Protein AF-A0A401H084-F1 (afdb_monomer_lite)

Sequence (305 aa):
MLKKARRWIFEKGWALTSKKYEILNAKSFTPSHSAFSTRLAKFGFNFFSMFVPDLMHEFELSVWKVIFTHLLRILYAAGGDKIQEFNRRFRMVPTFGCDIIQRFSRNISGMKKLAARDFEDMLQCIIPIIKGLLPKNHDKIVADMLFELVNWHAHAKLHIHMDWTLKIFEKATVSLSAAVCQFRRTTCNAFVTRELPKEEAARGHRTAAMAMKGAKVKGKGKAGQKIKKLNMETYKYHSLGDYPRTIQIYGTTDNYTTQVGKLEHRRVKRFYARTNKIKFAFQIARHQQHEAIIQSIKRREEESR

Secondary structure (DSSP, 8-state):
-HHHHHIIIIIT---TTSGGGHHHHTTT--SPPPHHHHHHGGGT--GGGG----IIIIIIIIIIHHHHHHHHHHHHHH-TTHHHHHHHHHHHSPPBTTTTB----S-GGG--S--HHHHHHHHHHHHHHHTTSS-HHHHHHHHHHHHHHHHHHHHHT-S---HHHHHHHHHHHHHHHHHHHHHHHHHHHHS--B--HHHHHHHHHHHHHHHHTT--------SSPPB-PPP--SHHHHGGGGHHHHHHHH--GGGT-THHHHHHHHHHHHHHHTS-SSSHHHHHHHHHHHHHHHHHHHHHHHHT-

Structure (mmCIF, N/CA/C/O backbone):
data_AF-A0A401H084-F1
#
_entry.id   AF-A0A401H084-F1
#
loop_
_atom_site.group_PDB
_atom_site.id
_atom_site.type_symbol
_atom_site.label_atom_id
_atom_site.label_alt_id
_atom_site.label_comp_id
_atom_site.label_asym_id
_atom_site.label_entity_id
_atom_site.label_seq_id
_atom_site.pdbx_PDB_ins_code
_atom_site.Cartn_x
_atom_site.Cartn_y
_atom_site.Cartn_z
_atom_site.occupancy
_atom_site.B_iso_or_equiv
_atom_site.auth_seq_id
_atom_site.auth_comp_id
_atom_site.auth_asym_id
_atom_site.auth_atom_id
_atom_site.pdbx_PDB_model_num
ATOM 1 N N . MET A 1 1 ? 23.545 -28.143 -2.886 1.00 74.56 1 MET A N 1
ATOM 2 C CA . MET A 1 1 ? 22.294 -28.316 -2.105 1.00 74.56 1 MET A CA 1
ATOM 3 C C . MET A 1 1 ? 21.102 -28.708 -2.983 1.00 74.56 1 MET A C 1
ATOM 5 O O . MET A 1 1 ? 20.643 -29.833 -2.851 1.00 74.56 1 MET A O 1
ATOM 9 N N . LEU A 1 2 ? 20.669 -27.874 -3.939 1.00 79.69 2 LEU A N 1
ATOM 10 C CA . LEU A 1 2 ? 19.520 -28.142 -4.833 1.00 79.69 2 LEU A CA 1
ATOM 11 C C . LEU A 1 2 ? 19.573 -29.489 -5.585 1.00 79.69 2 LEU A C 1
ATOM 13 O O . LEU A 1 2 ? 18.629 -30.272 -5.505 1.00 79.69 2 LEU A O 1
ATOM 17 N N . LYS A 1 3 ? 20.703 -29.813 -6.235 1.00 82.88 3 LYS A N 1
ATOM 18 C CA . LYS A 1 3 ? 20.899 -31.112 -6.918 1.00 82.88 3 LYS A CA 1
ATOM 19 C C . LYS A 1 3 ? 20.695 -32.313 -5.975 1.00 82.88 3 LYS A C 1
ATOM 21 O O . LYS A 1 3 ? 20.088 -33.305 -6.359 1.00 82.88 3 LYS A O 1
ATOM 26 N N . LYS A 1 4 ? 21.154 -32.199 -4.721 1.00 83.38 4 LYS A N 1
ATOM 27 C CA . LYS A 1 4 ? 21.035 -33.243 -3.687 1.00 83.38 4 LYS A CA 1
ATOM 28 C C . LYS A 1 4 ? 19.578 -33.433 -3.254 1.00 83.38 4 LYS A C 1
ATOM 30 O O . LYS A 1 4 ? 19.109 -34.563 -3.197 1.00 83.38 4 LYS A O 1
ATOM 35 N N . ALA A 1 5 ? 18.859 -32.332 -3.025 1.00 83.12 5 ALA A N 1
ATOM 36 C CA . ALA A 1 5 ? 17.443 -32.372 -2.669 1.00 83.12 5 ALA A CA 1
ATOM 37 C C . ALA A 1 5 ? 16.579 -32.975 -3.786 1.00 83.12 5 ALA A C 1
ATOM 39 O O . ALA A 1 5 ? 15.698 -33.783 -3.514 1.00 83.12 5 ALA A O 1
ATOM 40 N N . ARG A 1 6 ? 16.869 -32.657 -5.053 1.00 84.31 6 ARG A N 1
ATOM 41 C CA . ARG A 1 6 ? 16.159 -33.248 -6.197 1.00 84.31 6 ARG A CA 1
ATOM 42 C C . ARG A 1 6 ? 16.402 -34.739 -6.343 1.00 84.31 6 ARG A C 1
ATOM 44 O O . ARG A 1 6 ? 15.445 -35.468 -6.559 1.00 84.31 6 ARG A O 1
ATOM 51 N N . ARG A 1 7 ? 17.644 -35.192 -6.167 1.00 85.69 7 ARG A N 1
ATOM 52 C CA . ARG A 1 7 ? 17.961 -36.624 -6.129 1.00 85.69 7 ARG A CA 1
ATOM 53 C C . ARG A 1 7 ? 17.138 -37.348 -5.061 1.00 85.69 7 ARG A C 1
ATOM 55 O O . ARG A 1 7 ? 16.623 -38.431 -5.303 1.00 85.69 7 ARG A O 1
ATOM 62 N N . TRP A 1 8 ? 16.967 -36.748 -3.884 1.00 86.12 8 TRP A N 1
ATOM 63 C CA . TRP A 1 8 ? 16.135 -37.342 -2.837 1.00 86.12 8 TRP A CA 1
ATOM 64 C C . TRP A 1 8 ? 14.654 -37.434 -3.215 1.00 86.12 8 TRP A C 1
ATOM 66 O O . TRP A 1 8 ? 14.053 -38.470 -2.954 1.00 86.12 8 TRP A O 1
ATOM 76 N N . ILE A 1 9 ? 14.094 -36.413 -3.868 1.00 84.06 9 ILE A N 1
ATOM 77 C CA . ILE A 1 9 ? 12.679 -36.403 -4.276 1.00 84.06 9 ILE A CA 1
ATOM 78 C C . ILE A 1 9 ? 12.437 -37.348 -5.453 1.00 84.06 9 ILE A C 1
ATOM 80 O O . ILE A 1 9 ? 11.580 -38.219 -5.378 1.00 84.06 9 ILE A O 1
ATOM 84 N N . PHE A 1 10 ? 13.178 -37.154 -6.543 1.00 85.06 10 PHE A N 1
ATOM 85 C CA . PHE A 1 10 ? 12.846 -37.727 -7.847 1.00 85.06 10 PHE A CA 1
ATOM 86 C C . PHE A 1 10 ? 13.515 -39.076 -8.108 1.00 85.06 10 PHE A C 1
ATOM 88 O O . PHE A 1 10 ? 12.918 -39.907 -8.776 1.00 85.06 10 PHE A O 1
ATOM 95 N N . GLU A 1 11 ? 14.724 -39.311 -7.589 1.00 88.62 11 GLU A N 1
ATOM 96 C CA . GLU A 1 11 ? 15.422 -40.593 -7.792 1.00 88.62 11 GLU A CA 1
ATOM 97 C C . GLU A 1 11 ? 15.162 -41.559 -6.632 1.00 88.62 11 GLU A C 1
ATOM 99 O O . GLU A 1 11 ? 15.039 -42.760 -6.836 1.00 88.62 11 GLU A O 1
ATOM 104 N N . LYS A 1 12 ? 15.085 -41.045 -5.398 1.00 86.31 12 LYS A N 1
ATOM 105 C CA . LYS A 1 12 ? 14.964 -41.877 -4.192 1.00 86.31 12 LYS A CA 1
ATOM 106 C C . LYS A 1 12 ? 13.575 -41.863 -3.536 1.00 86.31 12 LYS A C 1
ATOM 108 O O . LYS A 1 12 ? 13.415 -42.509 -2.506 1.00 86.31 12 LYS A O 1
ATOM 113 N N . GLY A 1 13 ? 12.612 -41.104 -4.066 1.00 83.44 13 GLY A N 1
ATOM 114 C CA . GLY A 1 13 ? 11.213 -41.111 -3.611 1.00 83.44 13 GLY A CA 1
ATOM 115 C C . GLY A 1 13 ? 10.965 -40.627 -2.174 1.00 83.44 13 GLY A C 1
ATOM 116 O O . GLY A 1 13 ? 9.976 -41.015 -1.559 1.00 83.44 13 GLY A O 1
ATOM 117 N N . TRP A 1 14 ? 11.846 -39.806 -1.593 1.00 82.50 14 TRP A N 1
ATOM 118 C CA . TRP A 1 14 ? 11.703 -39.379 -0.195 1.00 82.50 14 TRP A CA 1
ATOM 119 C C . TRP A 1 14 ? 10.583 -38.351 -0.032 1.00 82.50 14 TRP A C 1
ATOM 121 O O . TRP A 1 14 ? 10.596 -37.306 -0.688 1.00 82.50 14 TRP A O 1
ATOM 131 N N . ALA A 1 15 ? 9.687 -38.592 0.929 1.00 80.62 15 ALA A N 1
ATOM 132 C CA . ALA A 1 15 ? 8.603 -37.679 1.280 1.00 80.62 15 ALA A CA 1
ATOM 133 C C . ALA A 1 15 ? 9.120 -36.286 1.675 1.00 80.62 15 ALA A C 1
ATOM 135 O O . ALA A 1 15 ? 10.025 -36.174 2.502 1.00 80.62 15 ALA A O 1
ATOM 136 N N . LEU A 1 16 ? 8.500 -35.230 1.136 1.00 74.75 16 LEU A N 1
ATOM 137 C CA . LEU A 1 16 ? 8.874 -33.818 1.342 1.00 74.75 16 LEU A CA 1
ATOM 138 C C . LEU A 1 16 ? 8.891 -33.372 2.818 1.00 74.75 16 LEU A C 1
ATOM 140 O O . LEU A 1 16 ? 9.517 -32.371 3.143 1.00 74.75 16 LEU A O 1
ATOM 144 N N . THR A 1 17 ? 8.239 -34.118 3.710 1.00 79.50 17 THR A N 1
ATOM 145 C CA . THR A 1 17 ? 8.217 -33.894 5.166 1.00 79.50 17 THR A CA 1
ATOM 146 C C . THR A 1 17 ? 9.460 -34.417 5.894 1.00 79.50 17 THR A C 1
ATOM 148 O O . THR A 1 17 ? 9.588 -34.243 7.103 1.00 79.50 17 THR A O 1
ATOM 151 N N . SER A 1 18 ? 10.383 -35.079 5.194 1.00 79.50 18 SER A N 1
ATOM 152 C CA . SER A 1 18 ? 11.604 -35.624 5.789 1.00 79.50 18 SER A CA 1
ATOM 153 C C . SER A 1 18 ? 12.537 -34.525 6.310 1.00 79.50 18 SER A C 1
ATOM 155 O O . SER A 1 18 ? 12.808 -33.553 5.604 1.00 79.50 18 SER A O 1
ATOM 157 N N . LYS A 1 19 ? 13.149 -34.748 7.486 1.00 81.12 19 LYS A N 1
ATOM 158 C CA . LYS A 1 19 ? 14.196 -33.876 8.067 1.00 81.12 19 LYS A CA 1
ATOM 159 C C . LYS A 1 19 ? 15.352 -33.594 7.102 1.00 81.12 19 LYS A C 1
ATOM 161 O O . LYS A 1 19 ? 16.009 -32.566 7.188 1.00 81.12 19 LYS A O 1
ATOM 166 N N . LYS A 1 20 ? 15.586 -34.471 6.117 1.00 74.88 20 LYS A N 1
ATOM 167 C CA . LYS A 1 20 ? 16.612 -34.261 5.082 1.00 74.88 20 LYS A CA 1
ATOM 168 C C . LYS A 1 20 ? 16.400 -32.967 4.290 1.00 74.88 20 LYS A C 1
ATOM 170 O O . LYS A 1 20 ? 17.381 -32.399 3.818 1.00 74.88 20 LYS A O 1
ATOM 175 N N . TYR A 1 21 ? 15.165 -32.482 4.157 1.00 73.88 21 TYR A N 1
ATOM 176 C CA . TYR A 1 21 ? 14.864 -31.240 3.440 1.00 73.88 21 TYR A CA 1
ATOM 177 C C . TYR A 1 21 ? 15.145 -29.969 4.251 1.00 73.88 21 TYR A C 1
ATOM 179 O O . TYR A 1 21 ? 15.158 -28.888 3.666 1.00 73.88 21 TYR A O 1
ATOM 187 N N . GLU A 1 22 ? 15.487 -30.077 5.540 1.00 79.75 22 GLU A N 1
ATOM 188 C CA . GLU A 1 22 ? 15.851 -28.924 6.378 1.00 79.75 22 GLU A CA 1
ATOM 189 C C . GLU A 1 22 ? 17.061 -28.152 5.833 1.00 79.75 22 GLU A C 1
ATOM 191 O O . GLU A 1 22 ? 17.152 -26.940 6.018 1.00 79.75 22 GLU A O 1
ATOM 196 N N . ILE A 1 23 ? 17.929 -28.805 5.045 1.00 81.94 23 ILE A N 1
ATOM 197 C CA . ILE A 1 23 ? 19.046 -28.140 4.353 1.00 81.94 23 ILE A CA 1
ATOM 198 C C . ILE A 1 23 ? 18.596 -27.019 3.402 1.00 81.94 23 ILE A C 1
ATOM 200 O O . ILE A 1 23 ? 19.405 -26.171 3.032 1.00 81.94 23 ILE A O 1
ATOM 204 N N . LEU A 1 24 ? 17.338 -27.038 2.944 1.00 81.19 24 LEU A N 1
ATOM 205 C CA . LEU A 1 24 ? 16.775 -26.008 2.072 1.00 81.19 24 LEU A CA 1
ATOM 206 C C . LEU A 1 24 ? 16.104 -24.874 2.861 1.00 81.19 24 LEU A C 1
ATOM 208 O O . LEU A 1 24 ? 16.025 -23.755 2.350 1.00 81.19 24 LEU A O 1
ATOM 212 N N . ASN A 1 25 ? 15.674 -25.134 4.100 1.00 81.38 25 ASN A N 1
ATOM 213 C CA . ASN A 1 25 ? 14.912 -24.186 4.917 1.00 81.38 25 ASN A CA 1
ATOM 214 C C . ASN A 1 25 ? 15.730 -22.943 5.274 1.00 81.38 25 ASN A C 1
ATOM 216 O O . ASN A 1 25 ? 15.194 -21.840 5.247 1.00 81.38 25 ASN A O 1
ATOM 220 N N . ALA A 1 26 ? 17.038 -23.097 5.509 1.00 80.69 26 ALA A N 1
ATOM 221 C CA . ALA A 1 26 ? 17.929 -21.985 5.851 1.00 80.69 26 ALA A CA 1
ATOM 222 C C . ALA A 1 26 ? 17.908 -20.838 4.823 1.00 80.69 26 ALA A C 1
ATOM 224 O O . ALA A 1 26 ? 18.132 -19.687 5.178 1.00 80.69 26 ALA A O 1
ATOM 225 N N . LYS A 1 27 ? 17.633 -21.142 3.546 1.00 77.88 27 LYS A N 1
ATOM 226 C CA . LYS A 1 27 ? 17.504 -20.144 2.470 1.00 77.88 27 LYS A CA 1
ATOM 227 C C . LYS A 1 27 ? 16.104 -20.110 1.851 1.00 77.88 27 LYS A C 1
ATOM 229 O O . LYS A 1 27 ? 15.929 -19.530 0.786 1.00 77.88 27 LYS A O 1
ATOM 234 N N . SER A 1 28 ? 15.122 -20.758 2.487 1.00 80.31 28 SER A N 1
ATOM 235 C CA . SER A 1 28 ? 13.754 -20.923 1.969 1.00 80.31 28 SER A CA 1
ATOM 236 C C . SER A 1 28 ? 13.702 -21.428 0.518 1.00 80.31 28 SER A C 1
ATOM 238 O O . SER A 1 28 ? 12.865 -21.009 -0.280 1.00 80.31 28 SER A O 1
ATOM 240 N N . PHE A 1 29 ? 14.626 -22.317 0.143 1.00 82.06 29 PHE A N 1
ATOM 241 C CA . PHE A 1 29 ? 14.700 -22.834 -1.220 1.00 82.06 29 PHE A CA 1
ATOM 242 C C . PHE A 1 29 ? 13.673 -23.935 -1.461 1.00 82.06 29 PHE A C 1
ATOM 244 O O . PHE A 1 29 ? 13.453 -24.817 -0.637 1.00 82.06 29 PHE A O 1
ATOM 251 N N . THR A 1 30 ? 13.103 -23.935 -2.658 1.00 80.62 30 THR A N 1
ATOM 252 C CA . THR A 1 30 ? 12.296 -25.040 -3.166 1.00 80.62 30 THR A CA 1
ATOM 253 C C . THR A 1 30 ? 13.154 -25.934 -4.067 1.00 80.62 30 THR A C 1
ATOM 255 O O . THR A 1 30 ? 14.149 -25.482 -4.633 1.00 80.62 30 THR A O 1
ATOM 258 N N . PRO A 1 31 ? 12.795 -27.214 -4.262 1.00 78.19 31 PRO A N 1
ATOM 259 C CA . PRO A 1 31 ? 13.540 -28.136 -5.127 1.00 78.19 31 PRO A CA 1
ATOM 260 C C . PRO A 1 31 ? 13.367 -27.866 -6.639 1.00 78.19 31 PRO A C 1
ATOM 262 O O . PRO A 1 31 ? 13.744 -28.701 -7.470 1.00 78.19 31 PRO A O 1
ATOM 265 N N . SER A 1 32 ? 12.786 -26.729 -7.029 1.00 80.94 32 SER A N 1
ATOM 266 C CA . SER A 1 32 ? 12.577 -26.336 -8.426 1.00 80.94 32 SER A CA 1
ATOM 267 C C . SER A 1 32 ? 13.794 -25.612 -9.004 1.00 80.94 32 SER A C 1
ATOM 269 O O . SER A 1 32 ? 14.358 -24.730 -8.362 1.00 80.94 32 SER A O 1
ATOM 271 N N . HIS A 1 33 ? 14.159 -25.934 -10.248 1.00 79.94 33 HIS A N 1
ATOM 272 C CA . HIS A 1 33 ? 15.102 -25.118 -11.015 1.00 79.94 33 HIS A CA 1
ATOM 273 C C . HIS A 1 33 ? 14.338 -24.032 -11.760 1.00 79.94 33 HIS A C 1
ATOM 275 O O . HIS A 1 33 ? 13.430 -24.328 -12.532 1.00 79.94 33 HIS A O 1
ATOM 281 N N . SER A 1 34 ? 14.742 -22.781 -11.560 1.00 83.69 34 SER A N 1
ATOM 282 C CA . SER A 1 34 ? 14.320 -21.693 -12.434 1.00 83.69 34 SER A CA 1
ATOM 283 C C . SER A 1 34 ? 14.984 -21.852 -13.805 1.00 83.69 34 SER A C 1
ATOM 285 O O . SER A 1 34 ? 16.188 -22.115 -13.881 1.00 83.69 34 SER A O 1
ATOM 287 N N . ALA A 1 35 ? 14.228 -21.650 -14.889 1.00 86.62 35 ALA A N 1
ATOM 288 C CA . ALA A 1 35 ? 14.783 -21.624 -16.244 1.00 86.62 35 ALA A CA 1
ATOM 289 C C . ALA A 1 35 ? 15.907 -20.580 -16.367 1.00 86.62 35 ALA A C 1
ATOM 291 O O . ALA A 1 35 ? 16.925 -20.835 -17.010 1.00 86.62 35 ALA A O 1
ATOM 292 N N . PHE A 1 36 ? 15.762 -19.450 -15.668 1.00 87.06 36 PHE A N 1
ATOM 293 C CA . PHE A 1 36 ? 16.764 -18.392 -15.605 1.00 87.06 36 PHE A CA 1
ATOM 294 C C . PHE A 1 36 ? 18.033 -18.836 -14.885 1.00 87.06 36 PHE A C 1
ATOM 296 O O . PHE A 1 36 ? 19.123 -18.570 -15.373 1.00 87.06 36 PHE A O 1
ATOM 303 N N . SER A 1 37 ? 17.916 -19.583 -13.782 1.00 86.50 37 SER A N 1
ATOM 304 C CA . SER A 1 37 ? 19.089 -20.148 -13.105 1.00 86.50 37 SER A CA 1
ATOM 305 C C . SER A 1 37 ? 19.875 -21.061 -14.044 1.00 86.50 37 SER A C 1
ATOM 307 O O . SER A 1 37 ? 21.088 -20.943 -14.125 1.00 86.50 37 SER A O 1
ATOM 309 N N . THR A 1 38 ? 19.205 -21.921 -14.812 1.00 86.56 38 THR A N 1
ATOM 310 C CA . THR A 1 38 ? 19.888 -22.822 -15.751 1.00 86.56 38 THR A CA 1
ATOM 311 C C . THR A 1 38 ? 20.516 -22.075 -16.929 1.00 86.56 38 THR A C 1
ATOM 313 O O . THR A 1 38 ? 21.643 -22.369 -17.318 1.00 86.56 38 THR A O 1
ATOM 316 N N . ARG A 1 39 ? 19.791 -21.120 -17.523 1.00 89.38 39 ARG A N 1
ATOM 317 C CA . ARG A 1 39 ? 20.220 -20.433 -18.752 1.00 89.38 39 ARG A CA 1
ATOM 318 C C . ARG A 1 39 ? 21.227 -19.316 -18.504 1.00 89.38 39 ARG A C 1
ATOM 320 O O . ARG A 1 39 ? 22.086 -19.106 -19.356 1.00 89.38 39 ARG A O 1
ATOM 327 N N . LEU A 1 40 ? 21.118 -18.619 -17.373 1.00 89.62 40 LEU A N 1
ATOM 328 C CA . LEU A 1 40 ? 21.922 -17.438 -17.063 1.00 89.62 40 LEU A CA 1
ATOM 329 C C . LEU A 1 40 ? 23.106 -17.730 -16.134 1.00 89.62 40 LEU A C 1
ATOM 331 O O . LEU A 1 40 ? 24.049 -16.945 -16.112 1.00 89.62 40 LEU A O 1
ATOM 335 N N . ALA A 1 41 ? 23.130 -18.877 -15.440 1.00 87.19 41 ALA A N 1
ATOM 336 C CA . ALA A 1 41 ? 24.265 -19.236 -14.582 1.00 87.19 41 ALA A CA 1
ATOM 337 C C . ALA A 1 41 ? 25.598 -19.304 -15.339 1.00 87.19 41 ALA A C 1
ATOM 339 O O . ALA A 1 41 ? 26.629 -18.963 -14.768 1.00 87.19 41 ALA A O 1
ATOM 340 N N . LYS A 1 42 ? 25.590 -19.688 -16.625 1.00 90.00 42 LYS A N 1
ATOM 341 C CA . LYS A 1 42 ? 26.803 -19.702 -17.462 1.00 90.00 42 LYS A CA 1
ATOM 342 C C . LYS A 1 42 ? 27.432 -18.316 -17.652 1.00 90.00 42 LYS A C 1
ATOM 344 O O . LYS A 1 42 ? 28.607 -18.231 -17.969 1.00 90.00 42 LYS A O 1
ATOM 349 N N . PHE A 1 43 ? 26.6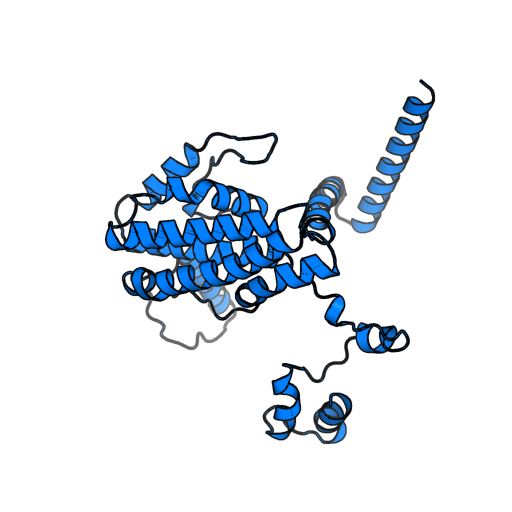55 -17.254 -17.452 1.00 91.25 43 PHE A N 1
ATOM 350 C CA . PHE A 1 43 ? 27.117 -15.869 -17.515 1.00 91.25 43 PHE A CA 1
ATOM 351 C C . PHE A 1 43 ? 27.454 -15.304 -16.125 1.00 91.25 43 PHE A C 1
ATOM 353 O O . PHE A 1 43 ? 27.615 -14.099 -15.980 1.00 91.25 43 PHE A O 1
ATOM 360 N N . GLY A 1 44 ? 27.481 -16.139 -15.078 1.00 88.81 44 GLY A N 1
ATOM 361 C CA . GLY A 1 44 ? 27.681 -15.688 -13.696 1.00 88.81 44 GLY A CA 1
ATOM 362 C C . GLY A 1 44 ? 26.510 -14.878 -13.126 1.00 88.81 44 GLY A C 1
ATOM 363 O O . GLY A 1 44 ? 26.616 -14.323 -12.035 1.00 88.81 44 GLY A O 1
ATOM 364 N N . PHE A 1 45 ? 25.380 -14.809 -13.834 1.00 88.19 45 PHE A N 1
ATOM 365 C CA . PHE A 1 45 ? 24.256 -13.973 -13.437 1.00 88.19 45 PHE A CA 1
ATOM 366 C C . PHE A 1 45 ? 23.432 -14.628 -12.322 1.00 88.19 45 PHE A C 1
ATOM 368 O O . PHE A 1 45 ? 22.876 -15.723 -12.474 1.00 88.19 45 PHE A O 1
ATOM 375 N N . ASN A 1 46 ? 23.317 -13.928 -11.193 1.00 86.94 46 ASN A N 1
ATOM 376 C CA . ASN A 1 46 ? 22.497 -14.362 -10.074 1.00 86.94 46 ASN A CA 1
ATOM 377 C C . ASN A 1 46 ? 21.017 -14.067 -10.344 1.00 86.94 46 ASN A C 1
ATOM 379 O O . ASN A 1 46 ? 20.566 -12.957 -10.119 1.00 86.94 46 ASN A O 1
ATOM 383 N N . PHE A 1 47 ? 20.232 -15.070 -10.734 1.00 85.81 47 PHE A N 1
ATOM 384 C CA . PHE A 1 47 ? 18.815 -14.879 -11.069 1.00 85.81 47 PHE A CA 1
ATOM 385 C C . PHE A 1 47 ? 17.962 -14.249 -9.944 1.00 85.81 47 PHE A C 1
ATOM 387 O O . PHE A 1 47 ? 16.916 -13.675 -10.234 1.00 85.81 47 PHE A O 1
ATOM 394 N N . PHE A 1 48 ? 18.375 -14.340 -8.674 1.00 84.50 48 PHE A N 1
ATOM 395 C CA . PHE A 1 48 ? 17.657 -13.687 -7.575 1.00 84.50 48 PHE A CA 1
ATOM 396 C C . PHE A 1 48 ? 17.694 -12.156 -7.670 1.00 84.50 48 PHE A C 1
ATOM 398 O O . PHE A 1 48 ? 16.788 -11.504 -7.166 1.00 84.50 48 PHE A O 1
ATOM 405 N N . SER A 1 49 ? 18.693 -11.592 -8.358 1.00 86.06 49 SER A N 1
ATOM 406 C CA . SER A 1 49 ? 18.826 -10.152 -8.599 1.00 86.06 49 SER A CA 1
ATOM 407 C C . SER A 1 49 ? 17.689 -9.582 -9.457 1.00 86.06 49 SER A C 1
ATOM 409 O O . SER A 1 49 ? 17.418 -8.391 -9.411 1.00 86.06 49 SER A O 1
ATOM 411 N N . MET A 1 50 ? 16.982 -10.428 -10.215 1.00 85.88 50 MET A N 1
ATOM 412 C CA . MET A 1 50 ? 15.852 -9.995 -11.045 1.00 85.88 50 MET A CA 1
ATOM 413 C C . MET A 1 50 ? 14.596 -9.671 -10.233 1.00 85.88 50 MET A C 1
ATOM 415 O O . MET A 1 50 ? 13.681 -9.043 -10.762 1.00 85.88 50 MET A O 1
ATOM 419 N N . PHE A 1 51 ? 14.499 -10.157 -8.992 1.00 86.56 51 PHE A N 1
ATOM 420 C CA . PHE A 1 51 ? 13.320 -9.939 -8.162 1.00 86.56 51 PHE A CA 1
ATOM 421 C C . PHE A 1 51 ? 13.502 -8.668 -7.351 1.00 86.56 51 PHE A C 1
ATOM 423 O O . PHE A 1 51 ? 14.228 -8.637 -6.362 1.00 86.56 51 PHE A O 1
ATOM 430 N N . VAL A 1 52 ? 12.824 -7.630 -7.813 1.00 89.75 52 VAL A N 1
ATOM 431 C CA . VAL A 1 52 ? 12.859 -6.290 -7.253 1.00 89.75 52 VAL A CA 1
ATOM 432 C C . VAL A 1 52 ? 11.479 -5.975 -6.662 1.00 89.75 52 VAL A C 1
ATOM 434 O O . VAL A 1 52 ? 10.476 -6.292 -7.312 1.00 89.75 52 VAL A O 1
ATOM 437 N N . PRO A 1 53 ? 11.395 -5.393 -5.450 1.00 91.69 53 PRO A N 1
ATOM 438 C CA . PRO A 1 53 ? 10.122 -5.075 -4.821 1.00 91.69 53 PRO A CA 1
ATOM 439 C C . PRO A 1 53 ? 9.311 -4.063 -5.638 1.00 91.69 53 PRO A C 1
ATOM 441 O O . PRO A 1 53 ? 9.808 -3.029 -6.082 1.00 91.69 53 PRO A O 1
ATOM 444 N N . ASP A 1 54 ? 8.023 -4.346 -5.814 1.00 91.44 54 ASP A N 1
ATOM 445 C CA . ASP A 1 54 ? 7.103 -3.499 -6.577 1.00 91.44 54 ASP A CA 1
ATOM 446 C C . ASP A 1 54 ? 6.245 -2.644 -5.639 1.00 91.44 54 ASP A C 1
ATOM 448 O O . ASP A 1 54 ? 5.341 -3.150 -4.976 1.00 91.44 54 ASP A O 1
ATOM 452 N N . LEU A 1 55 ? 6.479 -1.327 -5.614 1.00 93.06 55 LEU A N 1
ATOM 453 C CA . LEU A 1 55 ? 5.760 -0.395 -4.732 1.00 93.06 55 LEU A CA 1
ATOM 454 C C . LEU A 1 55 ? 4.233 -0.445 -4.891 1.00 93.06 55 LEU A C 1
ATOM 456 O O . LEU A 1 55 ? 3.496 -0.446 -3.901 1.00 93.06 55 LEU A O 1
ATOM 460 N N . MET A 1 56 ? 3.746 -0.561 -6.124 1.00 91.62 56 MET A N 1
ATOM 461 C CA . MET A 1 56 ? 2.316 -0.598 -6.406 1.00 91.62 56 MET A CA 1
ATOM 462 C C . MET A 1 56 ? 1.682 -1.898 -5.891 1.00 91.62 56 MET A C 1
ATOM 464 O O . MET A 1 56 ? 0.567 -1.895 -5.360 1.00 91.62 56 MET A O 1
ATOM 468 N N . HIS A 1 57 ? 2.354 -3.038 -6.063 1.00 90.00 57 HIS A N 1
ATOM 469 C CA . HIS A 1 57 ? 1.806 -4.340 -5.682 1.00 90.00 57 HIS A CA 1
ATOM 470 C C . HIS A 1 57 ? 2.073 -4.721 -4.230 1.00 90.00 57 HIS A C 1
ATOM 472 O O . HIS A 1 57 ? 1.211 -5.359 -3.616 1.00 90.00 57 HIS A O 1
ATOM 478 N N . GLU A 1 58 ? 3.230 -4.377 -3.683 1.00 93.25 58 GLU A N 1
ATOM 479 C CA . GLU A 1 58 ? 3.676 -4.790 -2.353 1.00 93.25 58 GLU A CA 1
ATOM 480 C C . GLU A 1 58 ? 3.244 -3.811 -1.274 1.00 93.25 58 GLU A C 1
ATOM 482 O O . GLU A 1 58 ? 2.750 -4.239 -0.229 1.00 93.25 58 GLU A O 1
ATOM 487 N N . PHE A 1 59 ? 3.290 -2.511 -1.555 1.00 94.81 59 PHE A N 1
ATOM 488 C CA . PHE A 1 59 ? 2.853 -1.506 -0.601 1.00 94.81 59 PHE A CA 1
ATOM 489 C C . PHE A 1 59 ? 1.407 -1.066 -0.853 1.00 94.81 59 PHE A C 1
ATOM 491 O O . PHE A 1 59 ? 0.518 -1.427 -0.078 1.00 94.81 59 PHE A O 1
ATOM 498 N N . GLU A 1 60 ? 1.129 -0.365 -1.958 1.00 94.31 60 GLU A N 1
ATOM 499 C CA . GLU A 1 60 ? -0.159 0.316 -2.189 1.00 94.31 60 GLU A CA 1
ATOM 500 C C . GLU A 1 60 ? -1.342 -0.670 -2.219 1.00 94.31 60 GLU A C 1
ATOM 502 O O . GLU A 1 60 ? -2.310 -0.549 -1.463 1.00 94.31 60 GLU A O 1
ATOM 507 N N . LEU A 1 61 ? -1.255 -1.710 -3.057 1.00 92.12 61 LEU A N 1
ATOM 508 C CA . LEU A 1 61 ? -2.309 -2.720 -3.195 1.00 92.12 61 LEU A CA 1
ATOM 509 C C . LEU A 1 61 ? -2.295 -3.805 -2.122 1.00 92.12 61 LEU A C 1
ATOM 511 O O . LEU A 1 61 ? -3.219 -4.629 -2.100 1.00 92.12 61 LEU A O 1
ATOM 515 N N . SER A 1 62 ? -1.274 -3.841 -1.268 1.00 92.88 62 SER A N 1
ATOM 516 C CA . SER A 1 62 ? -1.135 -4.895 -0.269 1.00 92.88 62 SER A CA 1
ATOM 517 C C . SER A 1 62 ? -1.004 -4.344 1.134 1.00 92.88 62 SER A C 1
ATOM 519 O O . SER A 1 62 ? -2.037 -4.278 1.793 1.00 92.88 62 SER A O 1
ATOM 521 N N . VAL A 1 63 ? 0.190 -3.964 1.602 1.00 95.56 63 VAL A N 1
ATOM 522 C CA . VAL A 1 63 ? 0.378 -3.509 2.993 1.00 95.56 63 VAL A CA 1
ATOM 523 C C . VAL A 1 63 ? -0.619 -2.409 3.347 1.00 95.56 63 VAL A C 1
ATOM 525 O O . VAL A 1 63 ? -1.410 -2.571 4.281 1.00 95.56 63 VAL A O 1
ATOM 528 N N . TRP A 1 64 ? -0.660 -1.344 2.546 1.00 96.50 64 TRP A N 1
ATOM 529 C CA . TRP A 1 64 ? -1.558 -0.228 2.789 1.00 96.50 64 TRP A CA 1
ATOM 530 C C . TRP A 1 64 ? -3.023 -0.655 2.706 1.00 96.50 64 TRP A C 1
ATOM 532 O O . TRP A 1 64 ? -3.779 -0.455 3.654 1.00 96.50 64 TRP A O 1
ATOM 542 N N . LYS A 1 65 ? -3.430 -1.336 1.630 1.00 95.00 65 LYS A N 1
ATOM 543 C CA . LYS A 1 65 ? -4.801 -1.846 1.487 1.00 95.00 65 LYS A CA 1
ATOM 544 C C . LYS A 1 65 ? -5.251 -2.695 2.680 1.00 95.00 65 LYS A C 1
ATOM 546 O O . LYS A 1 65 ? -6.413 -2.606 3.081 1.00 95.00 65 LYS A O 1
ATOM 551 N N . VAL A 1 66 ? -4.382 -3.543 3.227 1.00 95.00 66 VAL A N 1
ATOM 552 C CA . VAL A 1 66 ? -4.693 -4.399 4.382 1.00 95.00 66 VAL A CA 1
ATOM 553 C C . VAL A 1 66 ? -4.892 -3.556 5.640 1.00 95.00 66 VAL A C 1
ATOM 555 O O . VAL A 1 66 ? -5.901 -3.746 6.325 1.00 95.00 66 VAL A O 1
ATOM 558 N N . ILE A 1 67 ? -3.996 -2.601 5.907 1.00 96.69 67 ILE A N 1
ATOM 559 C CA . ILE A 1 67 ? -4.112 -1.672 7.040 1.00 96.69 67 ILE A CA 1
ATOM 560 C C . ILE A 1 67 ? -5.377 -0.820 6.897 1.00 96.69 67 ILE A C 1
ATOM 562 O O . ILE A 1 67 ? -6.197 -0.787 7.811 1.00 96.69 67 ILE A O 1
ATOM 566 N N . PHE A 1 68 ? -5.609 -0.232 5.724 1.00 96.75 68 PHE A N 1
ATOM 567 C CA . PHE A 1 68 ? -6.801 0.549 5.403 1.00 96.75 68 PHE A CA 1
ATOM 568 C C . PHE A 1 68 ? -8.096 -0.244 5.617 1.00 96.75 68 PHE A C 1
ATOM 570 O O . PHE A 1 68 ? -9.028 0.217 6.275 1.00 96.75 68 PHE A O 1
ATOM 577 N N . THR A 1 69 ? -8.144 -1.486 5.125 1.00 95.50 69 THR A N 1
ATOM 578 C CA . THR A 1 69 ? -9.293 -2.380 5.342 1.00 95.50 69 THR A CA 1
ATOM 579 C C . THR A 1 69 ? -9.509 -2.637 6.833 1.00 95.50 69 THR A C 1
ATOM 581 O O . THR A 1 69 ? -10.648 -2.693 7.294 1.00 95.50 69 THR A O 1
ATOM 584 N N . HIS A 1 70 ? -8.434 -2.797 7.607 1.00 96.12 70 HIS A N 1
ATOM 585 C CA . HIS A 1 70 ? -8.536 -3.013 9.046 1.00 96.12 70 HIS A CA 1
ATOM 586 C C . HIS A 1 70 ? -9.005 -1.760 9.796 1.00 96.12 70 HIS A C 1
ATOM 588 O O . HIS A 1 70 ? -9.844 -1.882 10.684 1.00 96.12 70 HIS A O 1
ATOM 594 N N . LEU A 1 71 ? -8.567 -0.564 9.389 1.00 96.75 71 LEU A N 1
ATOM 595 C CA . LEU A 1 71 ? -9.077 0.705 9.917 1.00 96.75 71 LEU A CA 1
ATOM 596 C C . LEU A 1 71 ? -10.587 0.833 9.696 1.00 96.75 71 LEU A C 1
ATOM 598 O O . LEU A 1 71 ? -11.310 1.164 10.631 1.00 96.75 71 LEU A O 1
ATOM 602 N N . LEU A 1 72 ? -11.092 0.467 8.513 1.00 96.00 72 LEU A N 1
ATOM 603 C CA . LEU A 1 72 ? -12.539 0.418 8.276 1.00 96.00 72 LEU A CA 1
ATOM 604 C C . LEU A 1 72 ? -13.242 -0.546 9.239 1.00 96.00 72 LEU A C 1
ATOM 606 O O . LEU A 1 72 ? -14.277 -0.196 9.798 1.00 96.00 72 LEU A O 1
ATOM 610 N N . ARG A 1 73 ? -12.685 -1.740 9.479 1.00 95.56 73 ARG A N 1
ATOM 611 C CA . ARG A 1 73 ? -13.262 -2.699 10.441 1.00 95.56 73 ARG A CA 1
ATOM 612 C C . ARG A 1 73 ? -13.287 -2.143 11.865 1.00 95.56 73 ARG A C 1
ATOM 614 O O . ARG A 1 73 ? -14.244 -2.412 12.582 1.00 95.56 73 ARG A O 1
ATOM 621 N N . ILE A 1 74 ? -12.267 -1.381 12.264 1.00 96.00 74 ILE A N 1
ATOM 622 C CA . ILE A 1 74 ? -12.227 -0.698 13.564 1.00 96.00 74 ILE A CA 1
ATOM 623 C C . ILE A 1 74 ? -13.322 0.367 13.634 1.00 96.00 74 ILE A C 1
ATOM 625 O O . ILE A 1 74 ? -14.057 0.399 14.611 1.00 96.00 74 ILE A O 1
ATOM 629 N N . LEU A 1 75 ? -13.491 1.185 12.592 1.00 95.38 75 LEU A N 1
ATOM 630 C CA . LEU A 1 75 ? -14.553 2.195 12.545 1.00 95.38 75 LEU A CA 1
ATOM 631 C C . LEU A 1 75 ? -15.954 1.563 12.600 1.00 95.38 75 LEU A C 1
ATOM 633 O O . LEU A 1 75 ? -16.825 2.079 13.291 1.00 95.38 75 LEU A O 1
ATOM 637 N N . TYR A 1 76 ? -16.163 0.419 11.939 1.00 94.12 76 TYR A N 1
ATOM 638 C CA . TYR A 1 76 ? -17.401 -0.356 12.083 1.00 94.12 76 TYR A CA 1
ATOM 639 C C . TYR A 1 76 ? -17.591 -0.903 13.504 1.00 94.12 76 TYR A C 1
ATOM 641 O O . TYR A 1 76 ? -18.707 -0.880 14.012 1.00 94.12 76 TYR A O 1
ATOM 649 N N . ALA A 1 77 ? -16.523 -1.384 14.148 1.00 93.81 77 ALA A N 1
ATOM 650 C CA . ALA A 1 77 ? -16.576 -1.893 15.518 1.00 93.81 77 ALA A CA 1
ATOM 651 C C . ALA A 1 77 ? -16.797 -0.781 16.558 1.00 93.81 77 ALA A C 1
ATOM 653 O O . ALA A 1 77 ? -17.442 -1.023 17.573 1.00 93.81 77 ALA A O 1
ATOM 654 N N . ALA A 1 78 ? -16.295 0.429 16.300 1.00 92.56 78 ALA A N 1
ATOM 655 C CA . ALA A 1 78 ? -16.547 1.609 17.122 1.00 92.56 78 ALA A CA 1
ATOM 656 C C . ALA A 1 78 ? -18.017 2.070 17.053 1.00 92.56 78 ALA A C 1
ATOM 658 O O . ALA A 1 78 ? -18.495 2.714 17.984 1.00 92.56 78 ALA A O 1
ATOM 659 N N . GLY A 1 79 ? -18.737 1.714 15.982 1.00 90.56 79 GLY A N 1
ATOM 660 C CA . GLY A 1 79 ? -20.163 1.993 15.815 1.00 90.56 79 GLY A CA 1
ATOM 661 C C . GLY A 1 79 ? -20.490 3.467 15.548 1.00 90.56 79 GLY A C 1
ATOM 662 O O . GLY A 1 79 ? -19.614 4.279 15.247 1.00 90.56 79 GLY A O 1
ATOM 663 N N . GLY A 1 80 ? -21.780 3.808 15.632 1.00 91.44 80 GLY A N 1
ATOM 664 C CA . GLY A 1 80 ? -22.294 5.158 15.370 1.00 91.44 80 GLY A CA 1
ATOM 665 C C . GLY A 1 80 ? -22.059 5.640 13.932 1.00 91.44 80 GLY A C 1
ATOM 666 O O . GLY A 1 80 ? -21.971 4.841 13.000 1.00 91.44 80 GLY A O 1
ATOM 667 N N . ASP A 1 81 ? -21.907 6.955 13.762 1.00 93.38 81 ASP A N 1
ATOM 668 C CA . ASP A 1 81 ? -21.781 7.607 12.446 1.00 93.38 81 ASP A CA 1
ATOM 669 C C . ASP A 1 81 ? -20.338 7.718 11.925 1.00 93.38 81 ASP A C 1
ATOM 671 O O . ASP A 1 81 ? -20.044 8.497 11.016 1.00 93.38 81 ASP A O 1
ATOM 675 N N . LYS A 1 82 ? -19.389 6.952 12.483 1.00 94.62 82 LYS A N 1
ATOM 676 C CA . LYS A 1 82 ? -17.960 7.088 12.141 1.00 94.62 82 LYS A CA 1
ATOM 677 C C . LYS A 1 82 ? -17.666 6.788 10.672 1.00 94.62 82 LYS A C 1
ATOM 679 O O . LYS A 1 82 ? -16.836 7.462 10.066 1.00 94.62 82 LYS A O 1
ATOM 684 N N . ILE A 1 83 ? -18.352 5.811 10.076 1.00 95.12 83 ILE A N 1
ATOM 685 C CA . ILE A 1 83 ? -18.195 5.465 8.654 1.00 95.12 83 ILE A CA 1
ATOM 686 C C . ILE A 1 83 ? -18.811 6.543 7.749 1.00 95.12 83 ILE A C 1
ATOM 688 O O . ILE A 1 83 ? -18.267 6.861 6.689 1.00 95.12 83 ILE A O 1
ATOM 692 N N . GLN A 1 84 ? -19.943 7.111 8.149 1.00 95.12 84 GLN A N 1
ATOM 693 C CA . GLN A 1 84 ? -20.644 8.174 7.441 1.00 95.12 84 GLN A CA 1
ATOM 694 C C . GLN A 1 84 ? -19.771 9.426 7.423 1.00 95.12 84 GLN A C 1
ATOM 696 O O . GLN A 1 84 ? -19.521 9.979 6.351 1.00 95.12 84 GLN A O 1
ATOM 701 N N . GLU A 1 85 ? -19.216 9.790 8.578 1.00 96.12 85 GLU A N 1
ATOM 702 C CA . GLU A 1 85 ? -18.286 10.904 8.721 1.00 96.12 85 GLU A CA 1
ATOM 703 C C . GLU A 1 85 ? -16.989 10.671 7.937 1.00 96.12 85 GLU A C 1
ATOM 705 O O . GLU A 1 85 ? -16.544 11.553 7.206 1.00 96.12 85 GLU A O 1
ATOM 710 N N . PHE A 1 86 ? -16.427 9.460 7.984 1.00 96.62 86 PHE A N 1
ATOM 711 C CA . PHE A 1 86 ? -15.276 9.070 7.166 1.00 96.62 86 PHE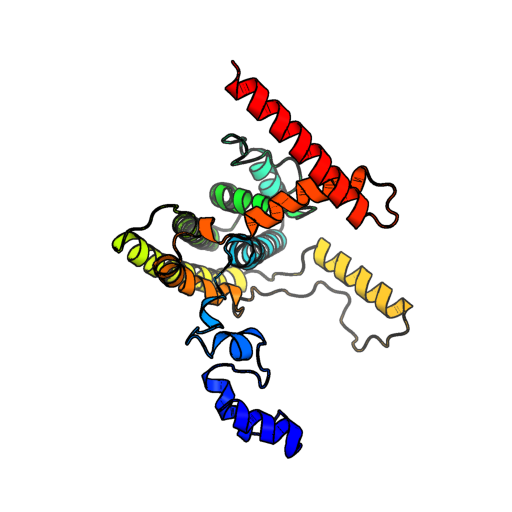 A CA 1
ATOM 712 C C . PHE A 1 86 ? -15.527 9.302 5.667 1.00 96.62 86 PHE A C 1
ATOM 714 O O . PHE A 1 86 ? -14.713 9.917 4.977 1.00 96.62 86 PHE A O 1
ATOM 721 N N . ASN A 1 87 ? -16.678 8.855 5.149 1.00 95.94 87 ASN A N 1
ATOM 722 C CA . ASN A 1 87 ? -17.039 9.076 3.746 1.00 95.94 87 ASN A CA 1
ATOM 723 C C . ASN A 1 87 ? -17.287 10.562 3.443 1.00 95.94 87 ASN A C 1
ATOM 725 O O . ASN A 1 87 ? -16.913 11.030 2.367 1.00 95.94 87 ASN A O 1
ATOM 729 N N . ARG A 1 88 ? -17.921 11.301 4.364 1.00 96.00 88 ARG A N 1
ATOM 730 C CA . ARG A 1 88 ? -18.179 12.741 4.222 1.00 96.00 88 ARG A CA 1
ATOM 731 C C . ARG A 1 88 ? -16.868 13.510 4.093 1.00 96.00 88 ARG A C 1
ATOM 733 O O . ARG A 1 88 ? -16.721 14.282 3.153 1.00 96.00 88 ARG A O 1
ATOM 740 N N . ARG A 1 89 ? -15.901 13.239 4.971 1.00 96.44 89 ARG A N 1
ATOM 741 C CA . ARG A 1 89 ? -14.579 13.875 4.950 1.00 96.44 89 ARG A CA 1
ATOM 742 C C . ARG A 1 89 ? -13.814 13.563 3.667 1.00 96.44 89 ARG A C 1
ATOM 744 O O . ARG A 1 89 ? -13.262 14.481 3.077 1.00 96.44 89 ARG A O 1
ATOM 751 N N . PHE A 1 90 ? -13.844 12.319 3.177 1.00 94.94 90 PHE A N 1
ATOM 752 C CA . PHE A 1 90 ? -13.201 11.986 1.897 1.00 94.94 90 PHE A CA 1
ATOM 753 C C . PHE A 1 90 ? -13.785 12.800 0.736 1.00 94.94 90 PHE A C 1
ATOM 755 O O . PHE A 1 90 ? -13.041 13.305 -0.096 1.00 94.94 90 PHE A O 1
ATOM 762 N N . ARG A 1 91 ? -15.108 12.994 0.701 1.00 94.50 91 ARG A N 1
ATOM 763 C CA . ARG A 1 91 ? -15.776 13.809 -0.331 1.00 94.50 91 ARG A CA 1
ATOM 764 C C . ARG A 1 91 ? -15.438 15.299 -0.260 1.00 94.50 91 ARG A C 1
ATOM 766 O O . ARG A 1 91 ? -15.620 15.986 -1.260 1.00 94.50 91 ARG A O 1
ATOM 773 N N . MET A 1 92 ? -15.009 15.788 0.904 1.00 94.19 92 MET A N 1
ATOM 774 C CA . MET A 1 92 ? -14.585 17.177 1.101 1.00 94.19 92 MET A CA 1
ATOM 775 C C . MET A 1 92 ? -13.146 17.432 0.659 1.00 94.19 92 MET A C 1
ATOM 777 O O . MET A 1 92 ? -12.761 18.592 0.552 1.00 94.19 92 MET A O 1
ATOM 781 N N . VAL A 1 93 ? -12.349 16.385 0.424 1.00 93.94 93 VAL A N 1
ATOM 782 C CA . VAL A 1 93 ? -10.978 16.559 -0.058 1.00 93.94 93 VAL A CA 1
ATOM 783 C C . VAL A 1 93 ? -11.034 17.200 -1.449 1.00 93.94 93 VAL A C 1
ATOM 785 O O . VAL A 1 93 ? -11.660 16.629 -2.352 1.00 93.94 93 VAL A O 1
ATOM 788 N N . PRO A 1 94 ? -10.426 18.385 -1.635 1.00 91.38 94 PRO A N 1
ATOM 789 C CA . PRO A 1 94 ? -10.377 19.022 -2.938 1.00 91.38 94 PRO A CA 1
ATOM 790 C C . PRO A 1 94 ? -9.496 18.206 -3.884 1.00 91.38 94 PRO A C 1
ATOM 792 O O . PRO A 1 94 ? -8.569 17.513 -3.468 1.00 91.38 94 PRO A O 1
ATOM 795 N N . THR A 1 95 ? -9.772 18.310 -5.179 1.00 90.81 95 THR A N 1
ATOM 796 C CA . THR A 1 95 ? -8.847 17.803 -6.194 1.00 90.81 95 THR A CA 1
ATOM 797 C C . THR A 1 95 ? -7.548 18.597 -6.148 1.00 90.81 95 THR A C 1
ATOM 799 O O . THR A 1 95 ? -7.587 19.817 -5.984 1.00 90.81 95 THR A O 1
ATOM 802 N N . PHE A 1 96 ? -6.415 17.931 -6.339 1.00 88.44 96 PHE A N 1
ATOM 803 C CA . PHE A 1 96 ? -5.103 18.574 -6.332 1.00 88.44 96 PHE A CA 1
ATOM 804 C C . PHE A 1 96 ? -4.226 18.036 -7.461 1.00 88.44 96 PHE A C 1
ATOM 806 O O . PHE A 1 96 ? -4.187 16.830 -7.704 1.00 88.44 96 PHE A O 1
ATOM 813 N N . GLY A 1 97 ? -3.511 18.941 -8.134 1.00 82.62 97 GLY A N 1
ATOM 814 C CA . GLY A 1 97 ? -2.662 18.628 -9.282 1.00 82.62 97 GLY A CA 1
ATOM 815 C C . GLY A 1 97 ? -3.430 18.147 -10.521 1.00 82.62 97 GLY A C 1
ATOM 816 O O . GLY A 1 97 ? -4.615 17.816 -10.471 1.00 82.62 97 GLY A O 1
ATOM 817 N N . CYS A 1 98 ? -2.735 18.085 -11.658 1.00 71.44 98 CYS A N 1
ATOM 818 C CA . CYS A 1 98 ? -3.248 17.392 -12.839 1.00 71.44 98 CYS A CA 1
ATOM 819 C C . CYS A 1 98 ? -3.162 15.881 -12.579 1.00 71.44 98 CYS A C 1
ATOM 821 O O . CYS A 1 98 ? -2.098 15.292 -12.736 1.00 71.44 98 CYS A O 1
ATOM 823 N N . ASP A 1 99 ? -4.267 15.273 -12.140 1.00 67.62 99 ASP A N 1
ATOM 824 C CA . ASP A 1 99 ? -4.390 13.833 -11.850 1.00 67.62 99 ASP A CA 1
ATOM 825 C C . ASP A 1 99 ? -3.592 13.286 -10.644 1.00 67.62 99 ASP A C 1
ATOM 827 O O . ASP A 1 99 ? -3.397 12.070 -10.567 1.00 67.62 99 ASP A O 1
ATOM 831 N N . ILE A 1 100 ? -3.171 14.134 -9.692 1.00 80.31 100 ILE A N 1
ATOM 832 C CA . ILE A 1 100 ? -2.479 13.676 -8.467 1.00 80.31 100 ILE A CA 1
ATOM 833 C C . ILE A 1 100 ? -3.491 13.220 -7.409 1.00 80.31 100 ILE A C 1
ATOM 835 O O . ILE A 1 100 ? -3.429 12.082 -6.974 1.00 80.31 100 ILE A O 1
ATOM 839 N N . ILE A 1 101 ? -4.447 14.075 -7.030 1.00 87.56 101 ILE A N 1
ATOM 840 C CA . ILE A 1 101 ? -5.555 13.720 -6.131 1.00 87.56 101 ILE A CA 1
ATOM 841 C C . ILE A 1 101 ? -6.865 13.930 -6.878 1.00 87.56 101 ILE A C 1
ATOM 843 O O . ILE A 1 101 ? -7.252 15.062 -7.194 1.00 87.56 101 ILE A O 1
ATOM 847 N N . GLN A 1 102 ? -7.569 12.831 -7.148 1.00 86.06 102 GLN A N 1
ATOM 848 C CA . GLN A 1 102 ? -8.865 12.868 -7.818 1.00 86.06 102 GLN A CA 1
ATOM 849 C C . GLN A 1 102 ? -10.034 13.010 -6.838 1.00 86.06 102 GLN A C 1
ATOM 851 O O . GLN A 1 102 ? -9.953 12.727 -5.644 1.00 86.06 102 GLN A O 1
ATOM 856 N N . ARG A 1 103 ? -11.184 13.437 -7.368 1.00 87.88 103 ARG A N 1
ATOM 857 C CA . ARG A 1 103 ? -12.392 13.648 -6.569 1.00 87.88 103 ARG A CA 1
ATOM 858 C C . ARG A 1 103 ? -12.943 12.323 -6.033 1.00 87.88 103 ARG A C 1
ATOM 860 O O . ARG A 1 103 ? -13.448 11.492 -6.795 1.00 87.88 103 ARG A O 1
ATOM 867 N N . PHE A 1 104 ? -13.000 12.181 -4.710 1.00 89.88 104 PHE A N 1
ATOM 868 C CA . PHE A 1 104 ? -13.621 11.036 -4.035 1.00 89.88 104 PHE A CA 1
ATOM 869 C C . PHE A 1 104 ? -15.159 11.130 -4.026 1.00 89.88 104 PHE A C 1
ATOM 871 O O . PHE A 1 104 ? -15.792 11.413 -3.014 1.00 89.88 104 PHE A O 1
ATOM 878 N N . SER A 1 105 ? -15.798 10.895 -5.175 1.00 82.88 105 SER A N 1
ATOM 879 C CA . SER A 1 105 ? -17.265 10.995 -5.315 1.00 82.88 105 SER A CA 1
ATOM 880 C C . SER A 1 105 ? -18.039 9.853 -4.635 1.00 82.88 105 SER A C 1
ATOM 882 O O . SER A 1 105 ? -19.141 10.042 -4.115 1.00 82.88 105 SER A O 1
ATOM 884 N N . ARG A 1 106 ? -17.477 8.641 -4.634 1.00 88.50 106 ARG A N 1
ATOM 885 C CA . ARG A 1 106 ? -18.123 7.427 -4.110 1.00 88.50 106 ARG A CA 1
ATOM 886 C C . ARG A 1 106 ? -17.736 7.175 -2.655 1.00 88.50 106 ARG A C 1
ATOM 888 O O . ARG A 1 106 ? -16.688 7.609 -2.200 1.00 88.50 106 ARG A O 1
ATOM 895 N N . ASN A 1 107 ? -18.556 6.396 -1.944 1.00 90.88 107 ASN A N 1
ATOM 896 C CA . ASN A 1 107 ? -18.217 5.932 -0.595 1.00 90.88 107 ASN A CA 1
ATOM 897 C C . ASN A 1 107 ? -16.951 5.070 -0.622 1.00 90.88 107 ASN A C 1
ATOM 899 O O . ASN A 1 107 ? -16.987 3.918 -1.070 1.00 90.88 107 ASN A O 1
ATOM 903 N N . ILE A 1 108 ? -15.857 5.624 -0.105 1.00 91.31 108 ILE A N 1
ATOM 904 C CA . ILE A 1 108 ? -14.547 4.972 -0.053 1.00 91.31 108 ILE A CA 1
ATOM 905 C C . ILE A 1 108 ? -14.583 3.741 0.856 1.00 91.31 108 ILE A C 1
ATOM 907 O O . ILE A 1 108 ? -14.038 2.696 0.498 1.00 91.31 108 ILE A O 1
ATOM 911 N N . SER A 1 109 ? -15.345 3.801 1.953 1.00 91.25 109 SER A N 1
ATOM 912 C CA . SER A 1 109 ? -15.599 2.655 2.846 1.00 91.25 109 SER A CA 1
ATOM 913 C C . SER A 1 109 ? -16.147 1.407 2.132 1.00 91.25 109 SER A C 1
ATOM 915 O O . SER A 1 109 ? -15.908 0.284 2.569 1.00 91.25 109 SER A O 1
ATOM 917 N N . GLY A 1 110 ? -16.845 1.563 0.999 1.00 87.75 110 GLY A N 1
ATOM 918 C CA . GLY A 1 110 ? -17.351 0.435 0.210 1.00 87.75 110 GLY A CA 1
ATOM 919 C C . GLY A 1 110 ? -16.286 -0.267 -0.643 1.00 87.75 110 GLY A C 1
ATOM 920 O O . GLY A 1 110 ? -16.527 -1.367 -1.160 1.00 87.75 110 GLY A O 1
ATOM 921 N N . MET A 1 111 ? -15.123 0.367 -0.835 1.00 88.69 111 MET A N 1
ATOM 922 C CA . MET A 1 111 ? -13.981 -0.133 -1.606 1.00 88.69 111 MET A CA 1
ATOM 923 C C . MET A 1 111 ? -14.384 -0.757 -2.956 1.00 88.69 111 MET A C 1
ATOM 925 O O . MET A 1 111 ? -13.974 -1.870 -3.310 1.00 88.69 111 MET A O 1
ATOM 929 N N . LYS A 1 112 ? -15.297 -0.110 -3.694 1.00 85.69 112 LYS A N 1
ATOM 930 C CA . LYS A 1 112 ? -15.840 -0.623 -4.964 1.00 85.69 112 LYS A CA 1
ATOM 931 C C . LYS A 1 112 ? -15.048 -0.064 -6.145 1.00 85.69 112 LYS A C 1
ATOM 933 O O . LYS A 1 112 ? -14.960 1.146 -6.297 1.00 85.69 112 LYS A O 1
ATOM 938 N N . LYS A 1 113 ? -14.577 -0.960 -7.024 1.00 81.69 113 LYS A N 1
ATOM 939 C CA . LYS A 1 113 ? -13.892 -0.626 -8.289 1.00 81.69 113 LYS A CA 1
ATOM 940 C C . LYS A 1 113 ? -12.653 0.276 -8.109 1.00 81.69 113 LYS A C 1
ATOM 942 O O . LYS A 1 113 ? -12.421 1.133 -8.948 1.00 81.69 113 LYS A O 1
ATOM 947 N N . LEU A 1 114 ? -11.883 0.063 -7.039 1.00 85.12 114 LEU A N 1
ATOM 948 C CA . LEU A 1 114 ? -10.635 0.788 -6.779 1.00 85.12 114 LEU A CA 1
ATOM 949 C C . LEU A 1 114 ? -9.458 0.154 -7.536 1.00 85.12 114 LEU A C 1
ATOM 951 O O . LEU A 1 114 ? -9.283 -1.070 -7.513 1.00 85.12 114 LEU A O 1
ATOM 955 N N . ALA A 1 115 ? -8.665 0.990 -8.192 1.00 83.75 115 ALA A N 1
ATOM 956 C CA . ALA A 1 115 ? -7.357 0.702 -8.759 1.00 83.75 115 ALA A CA 1
ATOM 957 C C . ALA A 1 115 ? -6.238 1.008 -7.744 1.00 83.75 115 ALA A C 1
ATOM 959 O O . ALA A 1 115 ? -6.498 1.443 -6.630 1.00 83.75 115 ALA A O 1
ATOM 960 N N . ALA A 1 116 ? -4.981 0.747 -8.123 1.00 84.25 116 ALA A N 1
ATOM 961 C CA . ALA A 1 116 ? -3.832 0.999 -7.244 1.00 84.25 116 ALA A CA 1
ATOM 962 C C . ALA A 1 116 ? -3.654 2.486 -6.920 1.00 84.25 116 ALA A C 1
ATOM 964 O O . ALA A 1 116 ? -3.506 2.827 -5.757 1.00 84.25 116 ALA A O 1
ATOM 965 N N . ARG A 1 117 ? -3.791 3.350 -7.934 1.00 86.19 117 ARG A N 1
ATOM 966 C CA . ARG A 1 117 ? -3.746 4.806 -7.768 1.00 86.19 117 ARG A CA 1
ATOM 967 C C . ARG A 1 117 ? -4.747 5.301 -6.724 1.00 86.19 117 ARG A C 1
ATOM 969 O O . ARG A 1 117 ? -4.382 6.087 -5.877 1.00 86.19 117 ARG A O 1
ATOM 976 N N . ASP A 1 118 ? -5.970 4.763 -6.695 1.00 90.56 118 ASP A N 1
ATOM 977 C CA . ASP A 1 118 ? -6.942 5.186 -5.678 1.00 90.56 118 ASP A CA 1
ATOM 978 C C . ASP A 1 118 ? -6.453 4.892 -4.246 1.00 90.56 118 ASP A C 1
ATOM 980 O O . ASP A 1 118 ? -6.793 5.619 -3.321 1.00 90.56 118 ASP A O 1
ATOM 984 N N . PHE A 1 119 ? -5.674 3.822 -4.040 1.00 92.56 119 PHE A N 1
ATOM 985 C CA . PHE A 1 119 ? -5.079 3.528 -2.734 1.00 92.56 119 PHE A CA 1
ATOM 986 C C . PHE A 1 119 ? -3.937 4.488 -2.393 1.00 92.56 119 PHE A C 1
ATOM 988 O O . PHE A 1 119 ? -3.809 4.853 -1.227 1.00 92.56 119 PHE A O 1
ATOM 995 N N . GLU A 1 120 ? -3.149 4.905 -3.380 1.00 92.31 120 GLU A N 1
ATOM 996 C CA . GLU A 1 120 ? -2.141 5.954 -3.219 1.00 92.31 120 GLU A CA 1
ATOM 997 C C . GLU A 1 120 ? -2.791 7.279 -2.785 1.00 92.31 120 GLU A C 1
ATOM 999 O O . GLU A 1 120 ? -2.462 7.786 -1.713 1.00 92.31 120 GLU A O 1
ATOM 1004 N N . ASP A 1 121 ? -3.786 7.769 -3.531 1.00 92.81 121 ASP A N 1
ATOM 1005 C CA . ASP A 1 121 ? -4.510 9.008 -3.212 1.00 92.81 121 ASP A CA 1
ATOM 1006 C C . ASP A 1 121 ? -5.150 8.925 -1.811 1.00 92.81 121 ASP A C 1
ATOM 1008 O O . ASP A 1 121 ? -5.113 9.870 -1.021 1.00 92.81 121 ASP A O 1
ATOM 1012 N N . MET A 1 122 ? -5.714 7.760 -1.456 1.00 95.00 122 MET A N 1
ATOM 1013 C CA . MET A 1 122 ? -6.267 7.534 -0.118 1.00 95.00 122 MET A CA 1
ATOM 1014 C C . MET A 1 122 ? -5.215 7.652 0.978 1.00 95.00 122 MET A C 1
ATOM 1016 O O . MET A 1 122 ? -5.537 8.192 2.031 1.00 95.00 122 MET A O 1
ATOM 1020 N N . LEU A 1 123 ? -4.002 7.135 0.766 1.00 95.69 123 LEU A N 1
ATOM 1021 C CA . LEU A 1 123 ? -2.928 7.218 1.753 1.00 95.69 123 LEU A CA 1
ATOM 1022 C C . LEU A 1 123 ? -2.488 8.667 1.961 1.00 95.69 123 LEU A C 1
ATOM 1024 O O . LEU A 1 123 ? -2.378 9.104 3.102 1.00 95.69 123 LEU A O 1
ATOM 1028 N N . GLN A 1 124 ? -2.305 9.423 0.878 1.00 93.69 124 GLN A N 1
ATOM 1029 C CA . GLN A 1 124 ? -1.881 10.825 0.940 1.00 93.69 124 GLN A CA 1
ATOM 1030 C C . GLN A 1 124 ? -2.871 11.698 1.726 1.00 93.69 124 GLN A C 1
ATOM 1032 O O . GLN A 1 124 ? -2.470 12.620 2.433 1.00 93.69 124 GLN A O 1
ATOM 1037 N N . CYS A 1 125 ? -4.167 11.386 1.652 1.00 94.81 125 CYS A N 1
ATOM 1038 C CA . CYS A 1 125 ? -5.207 12.178 2.303 1.00 94.81 125 CYS A CA 1
ATOM 1039 C C . CYS A 1 125 ? -5.686 11.621 3.652 1.00 94.81 125 CYS A C 1
ATOM 1041 O O . CYS A 1 125 ? -6.510 12.265 4.289 1.00 94.81 125 CYS A O 1
ATOM 1043 N N . ILE A 1 126 ? -5.235 10.450 4.116 1.00 95.75 126 ILE A N 1
ATOM 1044 C CA . ILE A 1 126 ? -5.927 9.723 5.200 1.00 95.75 126 ILE A CA 1
ATOM 1045 C C . ILE A 1 126 ? -5.886 10.407 6.574 1.00 95.75 126 ILE A C 1
ATOM 1047 O O . ILE A 1 126 ? -6.858 10.329 7.328 1.00 95.75 126 ILE A O 1
ATOM 1051 N N . ILE A 1 127 ? -4.775 11.058 6.926 1.00 95.06 127 ILE A N 1
ATOM 1052 C CA . ILE A 1 127 ? -4.538 11.600 8.274 1.00 95.06 127 ILE A CA 1
ATOM 1053 C C . ILE A 1 127 ? -5.648 12.578 8.704 1.00 95.06 127 ILE A C 1
ATOM 1055 O O . ILE A 1 127 ? -6.285 12.323 9.732 1.00 95.06 127 ILE A O 1
ATOM 1059 N N . PRO A 1 128 ? -5.967 13.647 7.941 1.00 95.25 128 PRO A N 1
ATOM 1060 C CA . PRO A 1 128 ? -7.059 14.554 8.303 1.00 95.25 128 PRO A CA 1
ATOM 1061 C C . PRO A 1 128 ? -8.434 13.872 8.305 1.00 95.25 128 PRO A C 1
ATOM 1063 O O . PRO A 1 128 ? -9.335 14.308 9.020 1.00 95.25 128 PRO A O 1
ATOM 1066 N N . ILE A 1 129 ? -8.609 12.785 7.548 1.00 95.69 129 ILE A N 1
ATOM 1067 C CA . ILE A 1 129 ? -9.875 12.050 7.501 1.00 95.69 129 ILE A CA 1
ATOM 1068 C C . ILE A 1 129 ? -10.129 11.308 8.806 1.00 95.69 129 ILE A C 1
ATOM 1070 O O . ILE A 1 129 ? -11.239 11.372 9.334 1.00 95.69 129 ILE A O 1
ATOM 1074 N N . ILE A 1 130 ? -9.120 10.609 9.325 1.00 94.69 130 ILE A N 1
ATOM 1075 C CA . ILE A 1 130 ? -9.272 9.761 10.512 1.00 94.69 130 ILE A CA 1
ATOM 1076 C C . ILE A 1 130 ? -9.188 10.553 11.817 1.00 94.69 130 ILE A C 1
ATOM 1078 O O . ILE A 1 130 ? -9.823 10.153 12.792 1.00 94.69 130 ILE A O 1
ATOM 1082 N N . LYS A 1 131 ? -8.479 11.684 11.834 1.00 93.94 131 LYS A N 1
ATOM 1083 C CA . LYS A 1 131 ? -8.268 12.502 13.036 1.00 93.94 131 LYS A CA 1
ATOM 1084 C C . LYS A 1 131 ? -9.571 12.783 13.798 1.00 93.94 131 LYS A C 1
ATOM 1086 O O . LYS A 1 131 ? -10.504 13.385 13.265 1.00 93.94 131 LYS A O 1
ATOM 1091 N N . GLY A 1 132 ? -9.641 12.368 15.057 1.00 92.94 132 GLY A N 1
ATOM 1092 C CA . GLY A 1 132 ? -10.798 12.556 15.931 1.00 92.94 132 GLY A CA 1
ATOM 1093 C C . GLY A 1 132 ? -11.995 11.640 15.642 1.00 92.94 132 GLY A C 1
ATOM 1094 O O . GLY A 1 132 ? -13.074 11.871 16.188 1.00 92.94 132 GLY A O 1
ATOM 1095 N N . LEU A 1 133 ? -11.859 10.613 14.791 1.00 94.19 133 LEU A N 1
ATOM 1096 C CA . LEU A 1 133 ? -12.913 9.601 14.613 1.00 94.19 133 LEU A CA 1
ATOM 1097 C C . LEU A 1 133 ? -12.903 8.550 15.726 1.00 94.19 133 LEU A C 1
ATOM 1099 O O . LEU A 1 133 ? -13.950 7.971 16.024 1.00 94.19 133 LEU A O 1
ATOM 1103 N N . LEU A 1 134 ? -11.744 8.302 16.333 1.00 94.06 134 LEU A N 1
ATOM 1104 C CA . LEU A 1 134 ? -11.554 7.302 17.379 1.00 94.06 134 LEU A CA 1
ATOM 1105 C C . LEU A 1 134 ? -11.399 7.960 18.760 1.00 94.06 134 LEU A C 1
ATOM 1107 O O . LEU A 1 134 ? -11.111 9.155 18.849 1.00 94.06 134 LEU A O 1
ATOM 1111 N N . PRO A 1 135 ? -11.583 7.205 19.861 1.00 92.50 135 PRO A N 1
ATOM 1112 C CA . PRO A 1 135 ? -11.300 7.708 21.203 1.00 92.50 135 PRO A CA 1
ATOM 1113 C C . PRO A 1 135 ? -9.857 8.218 21.322 1.00 92.50 135 PRO A C 1
ATOM 1115 O O . PRO A 1 135 ? -8.952 7.642 20.716 1.00 92.50 135 PRO A O 1
ATOM 1118 N N . LYS A 1 136 ? -9.627 9.247 22.152 1.00 90.00 136 LYS A N 1
ATOM 1119 C CA . LYS A 1 136 ? -8.323 9.937 22.286 1.00 90.00 136 LYS A CA 1
ATOM 1120 C C . LYS A 1 136 ? -7.134 8.984 22.490 1.00 90.00 136 LYS A C 1
ATOM 1122 O O . LYS A 1 136 ? -6.077 9.203 21.908 1.00 90.00 136 LYS A O 1
ATOM 1127 N N . ASN A 1 137 ? -7.327 7.900 23.245 1.00 91.12 137 ASN A N 1
ATOM 1128 C CA . ASN A 1 137 ? -6.292 6.894 23.524 1.00 91.12 137 ASN A CA 1
ATOM 1129 C C . ASN A 1 137 ? -5.804 6.155 22.264 1.00 91.12 137 ASN A C 1
ATOM 1131 O O . ASN A 1 137 ? -4.666 5.696 22.217 1.00 91.12 137 ASN A O 1
ATOM 1135 N N . HIS A 1 138 ? -6.660 6.036 21.248 1.00 94.31 138 HIS A N 1
ATOM 1136 C CA . HIS A 1 138 ? -6.366 5.346 19.991 1.00 94.31 138 HIS A CA 1
ATOM 1137 C C . HIS A 1 138 ? -6.081 6.311 18.843 1.00 94.31 138 HIS A C 1
ATOM 1139 O O . HIS A 1 138 ? -5.302 5.973 17.958 1.00 94.31 138 HIS A O 1
ATOM 1145 N N . ASP A 1 139 ? -6.675 7.507 18.863 1.00 94.25 139 ASP A N 1
ATOM 1146 C CA . ASP A 1 139 ? -6.543 8.494 17.788 1.00 94.25 139 ASP A CA 1
ATOM 1147 C C . ASP A 1 139 ? -5.080 8.879 17.540 1.00 94.25 139 ASP A C 1
ATOM 1149 O O . ASP A 1 139 ? -4.625 8.846 16.399 1.00 94.25 139 ASP A O 1
ATOM 1153 N N . LYS A 1 140 ? -4.311 9.123 18.613 1.00 95.06 140 LYS A N 1
ATOM 1154 C CA . LYS A 1 140 ? -2.874 9.416 18.511 1.00 95.06 140 LYS A CA 1
ATOM 1155 C C . LYS A 1 140 ? -2.092 8.253 17.896 1.00 95.06 140 LYS A C 1
ATOM 1157 O O . LYS A 1 140 ? -1.354 8.456 16.946 1.00 95.06 140 LYS A O 1
ATOM 1162 N N . ILE A 1 141 ? -2.308 7.028 18.379 1.00 96.69 141 ILE A N 1
ATOM 1163 C CA . ILE A 1 141 ? -1.595 5.833 17.892 1.00 96.69 141 ILE A CA 1
ATOM 1164 C C . ILE A 1 141 ? -1.877 5.595 16.405 1.00 96.69 141 ILE A C 1
ATOM 1166 O O . ILE A 1 141 ? -0.983 5.229 15.643 1.00 96.69 141 ILE A O 1
ATOM 1170 N N . VAL A 1 142 ? -3.128 5.794 15.985 1.00 97.06 142 VAL A N 1
ATOM 1171 C CA . VAL A 1 142 ? -3.512 5.667 14.580 1.00 97.06 142 VAL A CA 1
ATOM 1172 C C . VAL A 1 142 ? -2.904 6.792 13.748 1.00 97.06 142 VAL A C 1
ATOM 1174 O O . VAL A 1 142 ? -2.380 6.506 12.677 1.00 97.06 142 VAL A O 1
ATOM 1177 N N . ALA A 1 143 ? -2.922 8.037 14.224 1.00 96.12 143 ALA A N 1
ATOM 1178 C CA . ALA A 1 143 ? -2.301 9.162 13.529 1.00 96.12 143 ALA A CA 1
ATOM 1179 C C . ALA A 1 143 ? -0.784 8.972 13.359 1.00 96.12 143 ALA A C 1
ATOM 1181 O O . ALA A 1 143 ? -0.292 9.141 12.247 1.00 96.12 143 ALA A O 1
ATOM 1182 N N . ASP A 1 144 ? -0.078 8.543 14.408 1.00 96.75 144 ASP A N 1
ATOM 1183 C CA . ASP A 1 144 ? 1.362 8.265 14.378 1.00 96.75 144 ASP A CA 1
ATOM 1184 C C . ASP A 1 144 ? 1.679 7.148 13.363 1.00 96.75 144 ASP A C 1
ATOM 1186 O O . ASP A 1 144 ? 2.551 7.296 12.511 1.00 96.75 144 ASP A O 1
ATOM 1190 N N . MET A 1 145 ? 0.907 6.052 13.361 1.00 97.56 145 MET A N 1
ATOM 1191 C CA . MET A 1 145 ? 1.065 4.976 12.371 1.00 97.56 145 MET A CA 1
ATOM 1192 C C . MET A 1 145 ? 0.802 5.454 10.934 1.00 97.56 145 MET A C 1
ATOM 1194 O O . MET A 1 145 ? 1.523 5.072 10.013 1.00 97.56 145 MET A O 1
ATOM 1198 N N . LEU A 1 146 ? -0.247 6.252 10.718 1.00 97.94 146 LEU A N 1
ATOM 1199 C CA . LEU A 1 146 ? -0.569 6.789 9.395 1.00 97.94 146 LEU A CA 1
ATOM 1200 C C . LEU A 1 146 ? 0.511 7.757 8.909 1.00 97.94 146 LEU A C 1
ATOM 1202 O O . LEU A 1 146 ? 0.854 7.722 7.730 1.00 97.94 146 LEU A O 1
ATOM 1206 N N . PHE A 1 147 ? 1.069 8.570 9.806 1.00 97.50 147 PHE A N 1
ATOM 1207 C CA . PHE A 1 147 ? 2.206 9.429 9.503 1.00 97.50 147 PHE A CA 1
ATOM 1208 C C . PHE A 1 147 ? 3.414 8.609 9.048 1.00 97.50 147 PHE A C 1
ATOM 1210 O O . PHE A 1 147 ? 3.945 8.879 7.977 1.00 97.50 147 PHE A O 1
ATOM 1217 N N . GLU A 1 148 ? 3.791 7.558 9.781 1.00 97.94 148 GLU A N 1
ATOM 1218 C CA . GLU A 1 148 ? 4.920 6.703 9.392 1.00 97.94 148 GLU A CA 1
ATOM 1219 C C . GLU A 1 148 ? 4.686 5.977 8.058 1.00 97.94 148 GLU A C 1
ATOM 1221 O O . GLU A 1 148 ? 5.612 5.830 7.263 1.00 97.94 148 GLU A O 1
ATOM 1226 N N . LEU A 1 149 ? 3.448 5.559 7.759 1.00 97.69 149 LEU A N 1
ATOM 1227 C CA . LEU A 1 149 ? 3.102 4.969 6.458 1.00 97.69 149 LEU A CA 1
ATOM 1228 C C . LEU A 1 149 ? 3.285 5.965 5.310 1.00 97.69 149 LEU A C 1
ATOM 1230 O O . LEU A 1 149 ? 3.833 5.600 4.270 1.00 97.69 149 LEU A O 1
ATOM 1234 N N . VAL A 1 150 ? 2.823 7.204 5.494 1.00 97.00 150 VAL A N 1
ATOM 1235 C CA . VAL A 1 150 ? 2.974 8.279 4.503 1.00 97.00 150 VAL A CA 1
ATOM 1236 C C . VAL A 1 150 ? 4.445 8.665 4.355 1.00 97.00 150 VAL A C 1
ATOM 1238 O O . VAL A 1 150 ? 4.922 8.795 3.234 1.00 97.00 150 VAL A O 1
ATOM 1241 N N . ASN A 1 151 ? 5.180 8.785 5.462 1.00 97.06 151 ASN A N 1
ATOM 1242 C CA . ASN A 1 151 ? 6.604 9.109 5.473 1.00 97.06 151 ASN A CA 1
ATOM 1243 C C . ASN A 1 151 ? 7.429 8.046 4.726 1.00 97.06 151 ASN A C 1
ATOM 1245 O O . ASN A 1 151 ? 8.222 8.366 3.841 1.00 97.06 151 ASN A O 1
ATOM 1249 N N . TRP A 1 152 ? 7.186 6.764 5.013 1.00 97.75 152 TRP A N 1
ATOM 1250 C CA . TRP A 1 152 ? 7.832 5.657 4.309 1.00 97.75 152 TRP A CA 1
ATOM 1251 C C . TRP A 1 152 ? 7.488 5.650 2.811 1.00 97.75 152 TRP A C 1
ATOM 1253 O O . TRP A 1 152 ? 8.377 5.497 1.975 1.00 97.75 152 TRP A O 1
ATOM 1263 N N . HIS A 1 153 ? 6.213 5.862 2.455 1.00 96.38 153 HIS A N 1
ATOM 1264 C CA . HIS A 1 153 ? 5.773 5.926 1.054 1.00 96.38 153 HIS A CA 1
ATOM 1265 C C . HIS A 1 153 ? 6.409 7.097 0.302 1.00 96.38 153 HIS A C 1
ATOM 1267 O O . HIS A 1 153 ? 6.848 6.916 -0.832 1.00 96.38 153 HIS A O 1
ATOM 1273 N N . ALA A 1 154 ? 6.528 8.259 0.948 1.00 95.62 154 ALA A N 1
ATOM 1274 C CA . ALA A 1 154 ? 7.194 9.427 0.387 1.00 95.62 154 ALA A CA 1
ATOM 1275 C C . ALA A 1 154 ? 8.663 9.130 0.066 1.00 95.62 154 ALA A C 1
ATOM 1277 O O . ALA A 1 154 ? 9.103 9.415 -1.045 1.00 95.62 154 ALA A O 1
ATOM 1278 N N . HIS A 1 155 ? 9.397 8.483 0.980 1.00 96.31 155 HIS A N 1
ATOM 1279 C CA . HIS A 1 155 ? 10.769 8.044 0.713 1.00 96.31 155 HIS A CA 1
ATOM 1280 C C . HIS A 1 155 ? 10.856 7.048 -0.444 1.00 96.31 155 HIS A C 1
ATOM 1282 O O . HIS A 1 155 ? 11.731 7.190 -1.292 1.00 96.31 155 HIS A O 1
ATOM 1288 N N . ALA A 1 156 ? 9.941 6.079 -0.519 1.00 95.44 156 ALA A N 1
ATOM 1289 C CA . ALA A 1 156 ? 9.918 5.092 -1.598 1.00 95.44 156 ALA A CA 1
ATOM 1290 C C . ALA A 1 156 ? 9.631 5.702 -2.986 1.00 95.44 156 ALA A C 1
ATOM 1292 O O . ALA A 1 156 ? 10.011 5.120 -4.005 1.00 95.44 156 ALA A O 1
ATOM 1293 N N . LYS A 1 157 ? 8.937 6.848 -3.026 1.00 92.81 157 LYS A N 1
ATOM 1294 C CA . LYS A 1 157 ? 8.553 7.591 -4.240 1.00 92.81 157 LYS A CA 1
ATOM 1295 C C . LYS A 1 157 ? 9.572 8.651 -4.664 1.00 92.81 157 LYS A C 1
ATOM 1297 O O . LYS A 1 157 ? 9.359 9.293 -5.691 1.00 92.81 157 LYS A O 1
ATOM 1302 N N . LEU A 1 158 ? 10.644 8.879 -3.903 1.00 94.44 158 LEU A N 1
ATOM 1303 C CA . LEU A 1 158 ? 11.666 9.841 -4.308 1.00 94.44 158 LEU A CA 1
ATOM 1304 C C . LEU A 1 158 ? 12.328 9.384 -5.614 1.00 94.44 158 LEU A C 1
ATOM 1306 O O . LEU A 1 158 ? 12.779 8.249 -5.740 1.00 94.44 158 LEU A O 1
ATOM 1310 N N . HIS A 1 159 ? 12.416 10.302 -6.576 1.00 93.12 159 HIS A N 1
ATOM 1311 C CA . HIS A 1 159 ? 13.092 10.067 -7.858 1.00 93.12 159 HIS A CA 1
ATOM 1312 C C . HIS A 1 159 ? 14.609 10.286 -7.784 1.00 93.12 159 HIS A C 1
ATOM 1314 O O . HIS A 1 159 ? 15.322 10.037 -8.749 1.00 93.12 159 HIS A O 1
ATOM 1320 N N . ILE A 1 160 ? 15.117 10.781 -6.652 1.00 94.12 160 ILE A N 1
ATOM 1321 C CA . ILE A 1 160 ? 16.543 11.006 -6.424 1.00 94.12 160 ILE A CA 1
ATOM 1322 C C . ILE A 1 160 ? 16.864 10.586 -4.995 1.00 94.12 160 ILE A C 1
ATOM 1324 O O . ILE A 1 160 ? 16.225 11.040 -4.046 1.00 94.12 160 ILE A O 1
ATOM 1328 N N . HIS A 1 161 ? 17.890 9.751 -4.852 1.00 95.88 161 HIS A N 1
ATOM 1329 C CA . HIS A 1 161 ? 18.424 9.337 -3.564 1.00 95.88 161 HIS A CA 1
ATOM 1330 C C . HIS A 1 161 ? 19.909 9.673 -3.456 1.00 95.88 161 HIS A C 1
ATOM 1332 O O . HIS A 1 161 ? 20.685 9.456 -4.381 1.00 95.88 161 HIS A O 1
ATOM 1338 N N . MET A 1 162 ? 20.294 10.165 -2.283 1.00 95.44 162 MET A N 1
ATOM 1339 C CA . MET A 1 162 ? 21.679 10.234 -1.814 1.00 95.44 162 MET A CA 1
ATOM 1340 C C . MET A 1 162 ? 21.901 9.209 -0.695 1.00 95.44 162 MET A C 1
ATOM 1342 O O . MET A 1 162 ? 20.937 8.777 -0.054 1.00 95.44 162 MET A O 1
ATOM 1346 N N . ASP A 1 163 ? 23.156 8.887 -0.377 1.00 95.94 163 ASP A N 1
ATOM 1347 C CA . ASP A 1 163 ? 23.502 7.918 0.677 1.00 95.94 163 ASP A CA 1
ATOM 1348 C C . ASP A 1 163 ? 22.825 8.216 2.021 1.00 95.94 163 ASP A C 1
ATOM 1350 O O . ASP A 1 163 ? 22.356 7.317 2.720 1.00 95.94 163 ASP A O 1
ATOM 1354 N N . TRP A 1 164 ? 22.722 9.494 2.390 1.00 95.88 164 TRP A N 1
ATOM 1355 C CA . TRP A 1 164 ? 22.058 9.898 3.626 1.00 95.88 164 TRP A CA 1
ATOM 1356 C C . TRP A 1 164 ? 20.531 9.736 3.555 1.00 95.88 164 TRP A C 1
ATOM 1358 O O . TRP A 1 164 ? 19.930 9.331 4.547 1.00 95.88 164 TRP A O 1
ATOM 1368 N N . THR A 1 165 ? 19.896 9.963 2.397 1.00 96.31 165 THR A N 1
ATOM 1369 C CA . THR A 1 165 ? 18.447 9.725 2.229 1.00 96.31 165 THR A CA 1
ATOM 1370 C C . THR A 1 165 ? 18.106 8.241 2.334 1.00 96.31 165 THR A C 1
ATOM 1372 O O . THR A 1 165 ? 17.074 7.899 2.904 1.00 96.31 165 THR A O 1
ATOM 1375 N N . LEU A 1 166 ? 18.986 7.354 1.853 1.00 96.62 166 LEU A N 1
ATOM 1376 C CA . LEU A 1 166 ? 18.817 5.905 1.988 1.00 96.62 166 LEU A CA 1
ATOM 1377 C C . LEU A 1 166 ? 18.918 5.478 3.455 1.00 96.62 166 LEU A C 1
ATOM 1379 O O . LEU A 1 166 ? 18.070 4.726 3.927 1.00 96.62 166 LEU A O 1
ATOM 1383 N N . LYS A 1 167 ? 19.863 6.046 4.217 1.00 97.25 167 LYS A N 1
ATOM 1384 C CA . LYS A 1 167 ? 19.946 5.834 5.675 1.00 97.25 167 LYS A CA 1
ATOM 1385 C C . LYS A 1 167 ? 18.703 6.340 6.413 1.00 97.25 167 LYS A C 1
ATOM 1387 O O . LYS A 1 167 ? 18.269 5.721 7.382 1.00 97.25 167 LYS A O 1
ATOM 1392 N N . ILE A 1 168 ? 18.121 7.466 5.987 1.00 97.44 168 ILE A N 1
ATOM 1393 C CA . ILE A 1 168 ? 16.839 7.939 6.536 1.00 97.44 168 ILE A CA 1
ATOM 1394 C C . ILE A 1 168 ? 15.728 6.947 6.192 1.00 97.44 168 ILE A C 1
ATOM 1396 O O . ILE A 1 168 ? 14.920 6.627 7.058 1.00 97.44 168 ILE A O 1
ATOM 1400 N N . PHE A 1 169 ? 15.710 6.413 4.974 1.00 97.62 169 PHE A N 1
ATOM 1401 C CA . PHE A 1 169 ? 14.689 5.465 4.544 1.00 97.62 169 PHE A CA 1
ATOM 1402 C C . PHE A 1 169 ? 14.758 4.126 5.308 1.00 97.62 169 PHE A C 1
ATOM 1404 O O . PHE A 1 169 ? 13.731 3.580 5.723 1.00 97.62 169 PHE A O 1
ATOM 1411 N N . GLU A 1 170 ? 15.963 3.631 5.596 1.00 97.25 170 GLU A N 1
ATOM 1412 C CA . GLU A 1 170 ? 16.173 2.486 6.493 1.00 97.25 170 GLU A CA 1
ATOM 1413 C C . GLU A 1 170 ? 15.590 2.759 7.887 1.00 97.25 170 GLU A C 1
ATOM 1415 O O . GLU A 1 170 ? 14.812 1.956 8.409 1.00 97.25 170 GLU A O 1
ATOM 1420 N N . LYS A 1 171 ? 15.882 3.933 8.464 1.00 97.44 171 LYS A N 1
ATOM 1421 C CA . LYS A 1 171 ? 15.315 4.354 9.757 1.00 97.44 171 LYS A CA 1
ATOM 1422 C C . LYS A 1 171 ? 13.793 4.483 9.705 1.00 97.44 171 LYS A C 1
ATOM 1424 O O . LYS A 1 171 ? 13.125 3.999 10.614 1.00 97.44 171 LYS A O 1
ATOM 1429 N N . ALA A 1 172 ? 13.239 5.061 8.640 1.00 97.69 172 ALA A N 1
ATOM 1430 C CA . ALA A 1 172 ? 11.796 5.177 8.439 1.00 97.69 172 ALA A CA 1
ATOM 1431 C C . ALA A 1 172 ? 11.120 3.798 8.395 1.00 97.69 172 ALA A C 1
ATOM 1433 O O . ALA A 1 172 ? 10.023 3.629 8.917 1.00 97.69 172 ALA A O 1
ATOM 1434 N N . THR A 1 173 ? 11.785 2.776 7.848 1.00 96.88 173 THR A N 1
ATOM 1435 C CA . THR A 1 173 ? 11.266 1.398 7.859 1.00 96.88 173 THR A CA 1
ATOM 1436 C C . THR A 1 173 ? 11.196 0.819 9.275 1.00 96.88 173 THR A C 1
ATOM 1438 O O . THR A 1 173 ? 10.220 0.147 9.629 1.00 96.88 173 THR A O 1
ATOM 1441 N N . VAL A 1 174 ? 12.199 1.101 10.112 1.00 97.00 174 VAL A N 1
ATOM 1442 C CA . VAL A 1 174 ? 12.200 0.699 11.528 1.00 97.00 174 VAL A CA 1
ATOM 1443 C C . VAL A 1 174 ? 11.094 1.425 12.297 1.00 97.00 174 VAL A C 1
ATOM 1445 O O . VAL A 1 174 ? 10.315 0.772 12.996 1.00 97.00 174 VAL A O 1
ATOM 1448 N N . SER A 1 175 ? 10.969 2.744 12.120 1.00 97.69 175 SER A N 1
ATOM 1449 C CA . SER A 1 175 ? 9.923 3.561 12.751 1.00 97.69 175 SER A CA 1
ATOM 1450 C C . SER A 1 175 ? 8.519 3.108 12.348 1.00 97.69 175 SER A C 1
ATOM 1452 O O . SER A 1 175 ? 7.680 2.856 13.215 1.00 97.69 175 SER A O 1
ATOM 1454 N N . LEU A 1 176 ? 8.285 2.880 11.052 1.00 97.44 176 LEU A N 1
ATOM 1455 C CA . LEU A 1 176 ? 7.037 2.321 10.538 1.00 97.44 176 LEU A CA 1
ATOM 1456 C C . LEU A 1 176 ? 6.714 0.970 11.181 1.00 97.44 176 LEU A C 1
ATOM 1458 O O . LEU A 1 176 ? 5.589 0.738 11.629 1.00 97.44 176 LEU A O 1
ATOM 1462 N N . SER A 1 177 ? 7.698 0.075 11.252 1.00 95.44 177 SER A N 1
ATOM 1463 C CA . SER A 1 177 ? 7.511 -1.248 11.849 1.00 95.44 177 SER A CA 1
ATOM 1464 C C . SER A 1 177 ? 7.116 -1.150 13.325 1.00 95.44 177 SER A C 1
ATOM 1466 O O . SER A 1 177 ? 6.191 -1.840 13.767 1.00 95.44 177 SER A O 1
ATOM 1468 N N . ALA A 1 178 ? 7.761 -0.255 14.078 1.00 97.19 178 ALA A N 1
ATOM 1469 C CA . ALA A 1 178 ? 7.436 0.009 15.475 1.00 97.19 178 ALA A CA 1
ATOM 1470 C C . ALA A 1 178 ? 6.013 0.574 15.635 1.00 97.19 178 ALA A C 1
ATOM 1472 O O . ALA A 1 178 ? 5.239 0.051 16.443 1.00 97.19 178 ALA A O 1
ATOM 1473 N N . ALA A 1 179 ? 5.633 1.564 14.822 1.00 97.62 179 ALA A N 1
ATOM 1474 C CA . ALA A 1 179 ? 4.317 2.197 14.877 1.00 97.62 179 ALA A CA 1
ATOM 1475 C C . ALA A 1 179 ? 3.180 1.218 14.537 1.00 97.62 179 ALA A C 1
ATOM 1477 O O . ALA A 1 179 ? 2.180 1.139 15.256 1.00 97.62 179 ALA A O 1
ATOM 1478 N N . VAL A 1 180 ? 3.343 0.391 13.498 1.00 96.56 180 VAL A N 1
ATOM 1479 C CA . VAL A 1 180 ? 2.353 -0.642 13.142 1.00 96.56 180 VAL A CA 1
ATOM 1480 C C . VAL A 1 180 ? 2.276 -1.725 14.230 1.00 96.56 180 VAL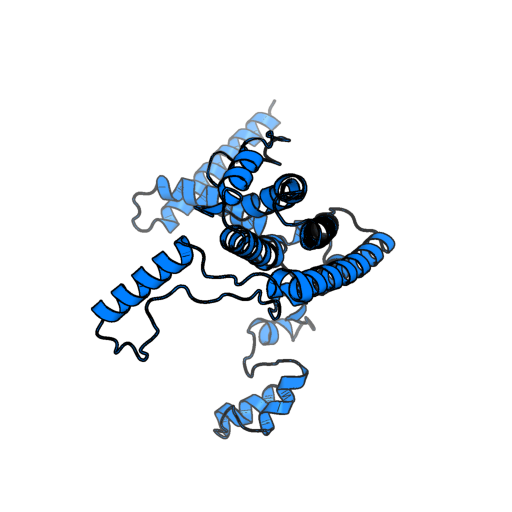 A C 1
ATOM 1482 O O . VAL A 1 180 ? 1.181 -2.182 14.574 1.00 96.56 180 VAL A O 1
ATOM 1485 N N . CYS A 1 181 ? 3.404 -2.110 14.839 1.00 96.00 181 CYS A N 1
ATOM 1486 C CA . CYS A 1 181 ? 3.404 -3.037 15.973 1.00 96.00 181 CYS A CA 1
ATOM 1487 C C . CYS A 1 181 ? 2.670 -2.463 17.192 1.00 96.00 181 CYS A C 1
ATOM 1489 O O . CYS A 1 181 ? 1.896 -3.184 17.830 1.00 96.00 181 CYS A O 1
ATOM 1491 N N . GLN A 1 182 ? 2.867 -1.181 17.506 1.00 96.62 182 GLN A N 1
ATOM 1492 C CA . GLN A 1 182 ? 2.139 -0.496 18.571 1.00 96.62 182 GLN A CA 1
ATOM 1493 C C . GLN A 1 182 ? 0.639 -0.465 18.267 1.00 96.62 182 GLN A C 1
ATOM 1495 O O . GLN A 1 182 ? -0.153 -0.906 19.100 1.00 96.62 182 GLN A O 1
ATOM 1500 N N . PHE A 1 183 ? 0.247 -0.061 17.055 1.00 96.88 183 PHE A N 1
ATOM 1501 C CA . PHE A 1 183 ? -1.143 -0.083 16.594 1.00 96.88 183 PHE A CA 1
ATOM 1502 C C . PHE A 1 183 ? -1.790 -1.470 16.724 1.00 96.88 183 PHE A C 1
ATOM 1504 O O . PHE A 1 183 ? -2.923 -1.583 17.203 1.00 96.88 183 PHE A O 1
ATOM 1511 N N . ARG A 1 184 ? -1.070 -2.541 16.361 1.00 95.75 184 ARG A N 1
ATOM 1512 C CA . ARG A 1 184 ? -1.539 -3.926 16.530 1.00 95.75 184 ARG A CA 1
ATOM 1513 C C . ARG A 1 184 ? -1.745 -4.287 18.001 1.00 95.75 184 ARG A C 1
ATOM 1515 O O . ARG A 1 184 ? -2.753 -4.903 18.336 1.00 95.75 184 ARG A O 1
ATOM 1522 N N . ARG A 1 185 ? -0.793 -3.945 18.872 1.00 95.06 185 ARG A N 1
ATOM 1523 C CA . ARG A 1 185 ? -0.811 -4.341 20.291 1.00 95.06 185 ARG A CA 1
ATOM 1524 C C . ARG A 1 185 ? -1.866 -3.600 21.105 1.00 95.06 185 ARG A C 1
ATOM 1526 O O . ARG A 1 185 ? -2.468 -4.212 21.981 1.00 95.06 185 ARG A O 1
ATOM 1533 N N . THR A 1 186 ? -2.089 -2.320 20.828 1.00 94.81 186 THR A N 1
ATOM 1534 C CA . THR A 1 186 ? -2.995 -1.476 21.619 1.00 94.81 186 THR A CA 1
ATOM 1535 C C . THR A 1 186 ? -4.364 -1.358 20.960 1.00 94.81 186 THR A C 1
ATOM 1537 O O . THR A 1 186 ? -5.365 -1.811 21.505 1.00 94.81 186 THR A O 1
ATOM 1540 N N . THR A 1 187 ? -4.420 -0.800 19.752 1.00 94.38 187 THR A N 1
ATOM 1541 C CA . THR A 1 187 ? -5.679 -0.438 19.097 1.00 94.38 187 THR A CA 1
ATOM 1542 C C . THR A 1 187 ? -6.371 -1.660 18.510 1.00 94.38 187 THR A C 1
ATOM 1544 O O . THR A 1 187 ? -7.540 -1.890 18.798 1.00 94.38 187 THR A O 1
ATOM 1547 N N . CYS A 1 188 ? -5.669 -2.513 17.761 1.00 93.38 188 CYS A N 1
ATOM 1548 C CA . CYS A 1 188 ? -6.313 -3.688 17.157 1.00 93.38 188 CYS A CA 1
ATOM 1549 C C . CYS A 1 188 ? -6.827 -4.697 18.200 1.00 93.38 188 CYS A C 1
ATOM 1551 O O . CYS A 1 188 ? -7.776 -5.422 17.918 1.00 93.38 188 CYS A O 1
ATOM 1553 N N . ASN A 1 189 ? -6.213 -4.749 19.387 1.00 92.19 189 ASN A N 1
ATOM 1554 C CA . ASN A 1 189 ? -6.659 -5.609 20.485 1.00 92.19 189 ASN A CA 1
ATOM 1555 C C . ASN A 1 189 ? -7.839 -5.015 21.271 1.00 92.19 189 ASN A C 1
ATOM 1557 O O . ASN A 1 189 ? -8.618 -5.776 21.837 1.00 92.19 189 ASN A O 1
ATOM 1561 N N . ALA A 1 190 ? -7.994 -3.687 21.284 1.00 93.31 190 ALA A N 1
ATOM 1562 C CA . ALA A 1 190 ? -9.106 -3.014 21.957 1.00 93.31 190 ALA A CA 1
ATOM 1563 C C . ALA A 1 190 ? -10.442 -3.152 21.203 1.00 93.31 190 ALA A C 1
ATOM 1565 O O . ALA A 1 190 ? -11.503 -3.125 21.821 1.00 93.31 190 ALA A O 1
ATOM 1566 N N . PHE A 1 191 ? -10.410 -3.326 19.876 1.00 92.69 191 PHE A N 1
ATOM 1567 C CA . PHE A 1 191 ? -11.615 -3.428 19.047 1.00 92.69 191 PHE A CA 1
ATOM 1568 C C . PHE A 1 191 ? -11.845 -4.850 18.528 1.00 92.69 191 PHE A C 1
ATOM 1570 O O . PHE A 1 191 ? -11.003 -5.437 17.844 1.00 92.69 191 PHE A O 1
ATOM 1577 N N . VAL A 1 192 ? -13.049 -5.387 18.754 1.00 92.00 192 VAL A N 1
ATOM 1578 C CA . VAL A 1 192 ? -13.467 -6.673 18.176 1.00 92.00 192 VAL A CA 1
ATOM 1579 C C . VAL A 1 192 ? -13.816 -6.482 16.699 1.00 92.00 192 VAL A C 1
ATOM 1581 O O . VAL A 1 192 ? -14.960 -6.244 16.315 1.00 92.00 192 VAL A O 1
ATOM 1584 N N . THR A 1 193 ? -12.801 -6.591 15.850 1.00 92.75 193 THR A N 1
ATOM 1585 C CA . THR A 1 193 ? -12.921 -6.398 14.402 1.00 92.75 193 THR A CA 1
ATOM 1586 C C . THR A 1 193 ? -13.491 -7.628 13.697 1.00 92.75 193 THR A C 1
ATOM 1588 O O . THR A 1 193 ? -13.077 -8.771 13.914 1.00 92.75 193 THR A O 1
ATOM 1591 N N . ARG A 1 194 ? -14.452 -7.389 12.805 1.00 92.00 194 ARG A N 1
ATOM 1592 C CA . ARG A 1 194 ? -15.178 -8.414 12.044 1.00 92.00 194 ARG A CA 1
ATOM 1593 C C . ARG A 1 194 ? -15.035 -8.180 10.543 1.00 92.00 194 ARG A C 1
ATOM 1595 O O . ARG A 1 194 ? -14.528 -7.144 10.122 1.00 92.00 194 ARG A O 1
ATOM 1602 N N . GLU A 1 195 ? -15.429 -9.155 9.730 1.00 89.75 195 GLU A N 1
ATOM 1603 C CA . GLU A 1 195 ? -15.515 -8.967 8.276 1.00 89.75 195 GLU A CA 1
ATOM 1604 C C . GLU A 1 195 ? -16.386 -7.756 7.920 1.00 89.75 195 GLU A C 1
ATOM 1606 O O . GLU A 1 195 ? -17.428 -7.526 8.530 1.00 89.75 195 GLU A O 1
ATOM 1611 N N . LEU A 1 196 ? -15.950 -6.980 6.923 1.00 89.38 196 LEU A N 1
ATOM 1612 C CA . LEU A 1 196 ? -16.761 -5.880 6.403 1.00 89.38 196 LEU A CA 1
ATOM 1613 C C . LEU A 1 196 ? -18.031 -6.444 5.740 1.00 89.38 196 LEU A C 1
ATOM 1615 O O . LEU A 1 196 ? -17.971 -7.547 5.187 1.00 89.38 196 LEU A O 1
ATOM 1619 N N . PRO A 1 197 ? -19.140 -5.680 5.659 1.00 87.62 197 PRO A N 1
ATOM 1620 C CA . PRO A 1 197 ? -20.392 -6.163 5.059 1.00 87.62 197 PRO A CA 1
ATOM 1621 C C . PRO A 1 197 ? -20.216 -6.764 3.655 1.00 87.62 197 PRO A C 1
ATOM 1623 O O . PRO A 1 197 ? -20.830 -7.761 3.287 1.00 87.62 197 PRO A O 1
ATOM 1626 N N . LYS A 1 198 ? -19.301 -6.193 2.864 1.00 85.31 198 LYS A N 1
ATOM 1627 C CA . LYS A 1 198 ? -18.950 -6.693 1.530 1.00 85.31 198 LYS A CA 1
ATOM 1628 C C . LYS A 1 198 ? -18.202 -8.030 1.555 1.00 85.31 198 LYS A C 1
ATOM 1630 O O . LYS A 1 198 ? -18.405 -8.856 0.668 1.00 85.31 198 LYS A O 1
ATOM 1635 N N . GLU A 1 199 ? -17.302 -8.222 2.515 1.00 86.31 199 GLU A N 1
ATOM 1636 C CA . GLU A 1 199 ? -16.555 -9.475 2.672 1.00 86.31 199 GLU A CA 1
ATOM 1637 C C . GLU A 1 199 ? -17.492 -10.600 3.110 1.00 86.31 199 GLU A C 1
ATOM 1639 O O . GLU A 1 199 ? -17.441 -11.695 2.548 1.00 86.31 199 GLU A O 1
ATOM 1644 N N . GLU A 1 200 ? -18.404 -10.285 4.029 1.00 83.50 200 GLU A N 1
ATOM 1645 C CA . GLU A 1 200 ? -19.453 -11.188 4.486 1.00 83.50 200 GLU A CA 1
ATOM 1646 C C . GLU A 1 200 ? -20.391 -11.603 3.344 1.00 83.50 200 GLU A C 1
ATOM 1648 O O . GLU A 1 200 ? -20.594 -12.799 3.128 1.00 83.50 200 GLU A O 1
ATOM 1653 N N . ALA A 1 201 ? -20.882 -10.647 2.548 1.00 84.50 201 ALA A N 1
ATOM 1654 C CA . ALA A 1 201 ? -21.706 -10.942 1.375 1.00 84.50 201 ALA A CA 1
ATOM 1655 C C . ALA A 1 201 ? -20.961 -11.824 0.356 1.00 84.50 201 ALA A C 1
ATOM 1657 O O . ALA A 1 201 ? -21.490 -12.828 -0.122 1.00 84.50 201 ALA A O 1
ATOM 1658 N N . ALA A 1 202 ? -19.693 -11.510 0.059 1.00 84.38 202 ALA A N 1
ATOM 1659 C CA . ALA A 1 202 ? -18.876 -12.307 -0.856 1.00 84.38 202 ALA A CA 1
ATOM 1660 C C . ALA A 1 202 ? -18.643 -13.739 -0.343 1.00 84.38 202 ALA A C 1
ATOM 1662 O O . ALA A 1 202 ? -18.635 -14.685 -1.135 1.00 84.38 202 ALA A O 1
ATOM 1663 N N . ARG A 1 203 ? -18.468 -13.917 0.972 1.00 84.06 203 ARG A N 1
ATOM 1664 C CA . ARG A 1 203 ? -18.389 -15.237 1.609 1.00 84.06 203 ARG A CA 1
ATOM 1665 C C . ARG A 1 203 ? -19.709 -15.991 1.454 1.00 84.06 203 ARG A C 1
ATOM 1667 O O . ARG A 1 203 ? -19.666 -17.139 1.024 1.00 84.06 203 ARG A O 1
ATOM 1674 N N . GLY A 1 204 ? -20.841 -15.335 1.717 1.00 83.81 204 GLY A N 1
ATOM 1675 C CA . GLY A 1 204 ? -22.185 -15.894 1.538 1.00 83.81 204 GLY A CA 1
ATOM 1676 C C . GLY A 1 204 ? -22.433 -16.410 0.117 1.00 83.81 204 GLY A C 1
ATOM 1677 O O . GLY A 1 204 ? -22.866 -17.547 -0.072 1.00 83.81 204 GLY A O 1
ATOM 1678 N N . HIS A 1 205 ? -22.052 -15.629 -0.897 1.00 85.38 205 HIS A N 1
ATOM 1679 C CA . HIS A 1 205 ? -22.148 -16.061 -2.294 1.00 85.38 205 HIS A CA 1
ATOM 1680 C C . HIS A 1 205 ? -21.271 -17.283 -2.603 1.00 85.38 205 HIS A C 1
ATOM 1682 O O . HIS A 1 205 ? -21.705 -18.183 -3.319 1.00 85.38 205 HIS A O 1
ATOM 1688 N N . ARG A 1 206 ? -20.051 -17.364 -2.050 1.00 83.88 206 ARG A N 1
ATOM 1689 C CA . ARG A 1 206 ? -19.175 -18.536 -2.240 1.00 83.88 206 ARG A CA 1
ATOM 1690 C C . ARG A 1 206 ? -19.731 -19.780 -1.563 1.00 83.88 206 ARG A C 1
ATOM 1692 O O . ARG A 1 206 ? -19.680 -20.850 -2.158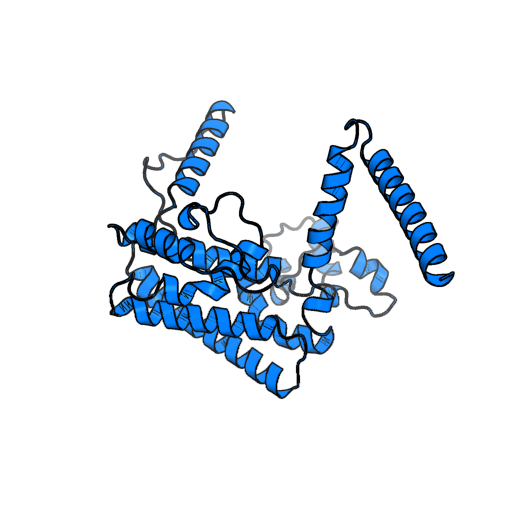 1.00 83.88 206 ARG A O 1
ATOM 1699 N N . THR A 1 207 ? -20.255 -19.651 -0.345 1.00 83.19 207 THR A N 1
ATOM 1700 C CA . THR A 1 207 ? -20.864 -20.782 0.365 1.00 83.19 207 THR A CA 1
ATOM 1701 C C . THR A 1 207 ? -22.098 -21.294 -0.369 1.00 83.19 207 THR A C 1
ATOM 1703 O O . THR A 1 207 ? -22.224 -22.501 -0.542 1.00 83.19 207 THR A O 1
ATOM 1706 N N . ALA A 1 208 ? -22.942 -20.397 -0.890 1.00 83.06 208 ALA A N 1
ATOM 1707 C CA . ALA A 1 208 ? -24.090 -20.775 -1.713 1.00 83.06 208 ALA A CA 1
ATOM 1708 C C . ALA A 1 208 ? -23.654 -21.481 -3.010 1.00 83.06 208 ALA A C 1
ATOM 1710 O O . ALA A 1 208 ? -24.151 -22.557 -3.325 1.00 83.06 208 ALA A O 1
ATOM 1711 N N . ALA A 1 209 ? -22.652 -20.944 -3.715 1.00 85.62 209 ALA A N 1
ATOM 1712 C CA . ALA A 1 209 ? -22.129 -21.558 -4.935 1.00 85.62 209 ALA A CA 1
ATOM 1713 C C . ALA A 1 209 ? -21.484 -22.938 -4.694 1.00 85.62 209 ALA A C 1
ATOM 1715 O O . ALA A 1 209 ? -21.576 -23.816 -5.550 1.00 85.62 209 ALA A O 1
ATOM 1716 N N . MET A 1 210 ? -20.828 -23.149 -3.546 1.00 81.56 210 MET A N 1
ATOM 1717 C CA . MET A 1 210 ? -20.287 -24.462 -3.169 1.00 81.56 210 MET A CA 1
ATOM 1718 C C . MET A 1 210 ? -21.390 -25.459 -2.800 1.00 81.56 210 MET A C 1
ATOM 1720 O O . MET A 1 210 ? -21.286 -26.625 -3.177 1.00 81.56 210 MET A O 1
ATOM 1724 N N . ALA A 1 211 ? -22.454 -25.006 -2.128 1.00 80.38 211 ALA A N 1
ATOM 1725 C CA . ALA A 1 211 ? -23.620 -25.833 -1.820 1.00 80.38 211 ALA A CA 1
ATOM 1726 C C . ALA A 1 211 ? -24.339 -26.299 -3.099 1.00 80.38 211 ALA A C 1
ATOM 1728 O O . ALA A 1 211 ? -24.664 -27.476 -3.222 1.00 80.38 211 ALA A O 1
ATOM 1729 N N . MET A 1 212 ? -24.480 -25.417 -4.098 1.00 77.69 212 MET A N 1
ATOM 1730 C CA . MET A 1 212 ? -25.038 -25.768 -5.414 1.00 77.69 212 MET A CA 1
ATOM 1731 C C . MET A 1 212 ? -24.192 -26.796 -6.184 1.00 77.69 212 MET A C 1
ATOM 1733 O O . MET A 1 212 ? -24.718 -27.505 -7.033 1.00 77.69 212 MET A O 1
ATOM 1737 N N . LYS A 1 213 ? -22.888 -26.901 -5.897 1.00 80.25 213 LYS A N 1
ATOM 1738 C CA . LYS A 1 213 ? -21.968 -27.864 -6.531 1.00 80.25 213 LYS A CA 1
ATOM 1739 C C . LYS A 1 213 ? -21.860 -29.202 -5.785 1.00 80.25 213 LYS A C 1
ATOM 1741 O O . LYS A 1 213 ? -20.940 -29.967 -6.056 1.00 80.25 213 LYS A O 1
ATOM 1746 N N . GLY A 1 214 ? -22.748 -29.479 -4.825 1.00 65.38 214 GLY A N 1
ATOM 1747 C CA . GLY A 1 214 ? -22.781 -30.756 -4.099 1.00 65.38 214 GLY A CA 1
ATOM 1748 C C . GLY A 1 214 ? -21.587 -30.999 -3.164 1.00 65.38 214 GLY A C 1
ATOM 1749 O O . GLY A 1 214 ? -21.410 -32.106 -2.657 1.00 65.38 214 GLY A O 1
ATOM 1750 N N . ALA A 1 215 ? -20.755 -29.985 -2.902 1.00 59.94 215 ALA A N 1
ATOM 1751 C CA . ALA A 1 215 ? -19.650 -30.116 -1.963 1.00 59.94 215 ALA A CA 1
ATOM 1752 C C . ALA A 1 215 ? -20.195 -30.150 -0.524 1.00 59.94 215 ALA A C 1
ATOM 1754 O O . ALA A 1 215 ? -20.801 -29.180 -0.064 1.00 59.94 215 ALA A O 1
ATOM 1755 N N . LYS A 1 216 ? -19.952 -31.248 0.213 1.00 50.62 216 LYS A N 1
ATOM 1756 C CA . LYS A 1 216 ? -20.240 -31.337 1.657 1.00 50.62 216 LYS A CA 1
ATOM 1757 C C . LYS A 1 216 ? -19.552 -30.174 2.376 1.00 50.62 216 LYS A C 1
ATOM 1759 O O . LYS A 1 216 ? -18.329 -30.166 2.525 1.00 50.62 216 LYS A O 1
ATOM 1764 N N . VAL A 1 217 ? -20.340 -29.210 2.850 1.00 55.44 217 VAL A N 1
ATOM 1765 C CA . VAL A 1 217 ? -19.868 -28.120 3.709 1.00 55.44 217 VAL A CA 1
ATOM 1766 C C . VAL A 1 217 ? -19.433 -28.740 5.039 1.00 55.44 217 VAL A C 1
ATOM 1768 O O . VAL A 1 217 ? -20.239 -28.964 5.940 1.00 55.44 217 VAL A O 1
ATOM 1771 N N . LYS A 1 218 ? -18.146 -29.084 5.157 1.00 43.38 218 LYS A N 1
ATOM 1772 C CA . LYS A 1 218 ? -17.553 -29.504 6.430 1.00 43.38 218 LYS A CA 1
ATOM 1773 C C . LYS A 1 218 ? -17.490 -28.291 7.357 1.00 43.38 218 LYS A C 1
ATOM 1775 O O . LYS A 1 218 ? -16.584 -27.470 7.258 1.00 43.38 218 LYS A O 1
ATOM 1780 N N . GLY A 1 219 ? -18.456 -28.213 8.267 1.00 47.94 219 GLY A N 1
ATOM 1781 C CA . GLY A 1 219 ? -18.395 -27.373 9.458 1.00 47.94 219 GLY A CA 1
ATOM 1782 C C . GLY A 1 219 ? -19.696 -26.633 9.737 1.00 47.94 219 GLY A C 1
ATOM 1783 O O . GLY A 1 219 ? -20.074 -25.735 8.988 1.00 47.94 219 GLY A O 1
ATOM 1784 N N . LYS A 1 220 ? -20.327 -26.950 10.876 1.00 40.19 220 LYS A N 1
ATOM 1785 C CA . LYS A 1 220 ? -21.297 -26.088 11.570 1.00 40.19 220 LYS A CA 1
ATOM 1786 C C . LYS A 1 220 ? -20.592 -24.797 12.025 1.00 40.19 220 LYS A C 1
ATOM 1788 O O . LYS A 1 220 ? -20.312 -24.608 13.204 1.00 40.19 220 LYS A O 1
ATOM 1793 N N . GLY A 1 221 ? -20.229 -23.920 11.095 1.00 47.19 221 GLY A N 1
ATOM 1794 C CA . GLY A 1 221 ? -19.815 -22.560 11.421 1.00 47.19 221 GLY A CA 1
ATOM 1795 C C . GLY A 1 221 ? -21.070 -21.746 11.702 1.00 47.19 221 GLY A C 1
ATOM 1796 O O . GLY A 1 221 ? -21.881 -21.584 10.795 1.00 47.19 221 GLY A O 1
ATOM 1797 N N . LYS A 1 222 ? -21.256 -21.284 12.946 1.00 46.78 222 LYS A N 1
ATOM 1798 C CA . LYS A 1 222 ? -22.381 -20.415 13.333 1.00 46.78 222 LYS A CA 1
ATOM 1799 C C . LYS A 1 222 ? -22.578 -19.315 12.283 1.00 46.78 222 LYS A C 1
ATOM 1801 O O . LYS A 1 222 ? -21.606 -18.669 11.890 1.00 46.78 222 LYS A O 1
ATOM 1806 N N . ALA A 1 223 ? -23.824 -19.109 11.856 1.00 49.28 223 ALA A N 1
ATOM 1807 C CA . ALA A 1 223 ? -24.224 -17.957 11.060 1.00 49.28 223 ALA A CA 1
ATOM 1808 C C . ALA A 1 223 ? -23.881 -16.690 11.859 1.00 49.28 223 ALA A C 1
ATOM 1810 O O . ALA A 1 223 ? -24.553 -16.348 12.826 1.00 49.28 223 ALA A O 1
ATOM 1811 N N . GLY A 1 224 ? -22.749 -16.071 11.541 1.00 59.75 224 GLY A N 1
ATOM 1812 C CA . GLY A 1 224 ? -22.211 -14.970 12.321 1.00 59.75 224 GLY A CA 1
ATOM 1813 C C . GLY A 1 224 ? -20.969 -14.371 11.680 1.00 59.75 224 GLY A C 1
ATOM 1814 O O . GLY A 1 224 ? -20.199 -15.039 10.984 1.00 59.75 224 GLY A O 1
ATOM 1815 N N . GLN A 1 225 ? -20.784 -13.081 11.920 1.00 67.44 225 GLN A N 1
ATOM 1816 C CA . GLN A 1 225 ? -19.664 -12.308 11.408 1.00 67.44 225 GLN A CA 1
ATOM 1817 C C . GLN A 1 225 ? -18.324 -12.857 11.921 1.00 67.44 225 GLN A C 1
ATO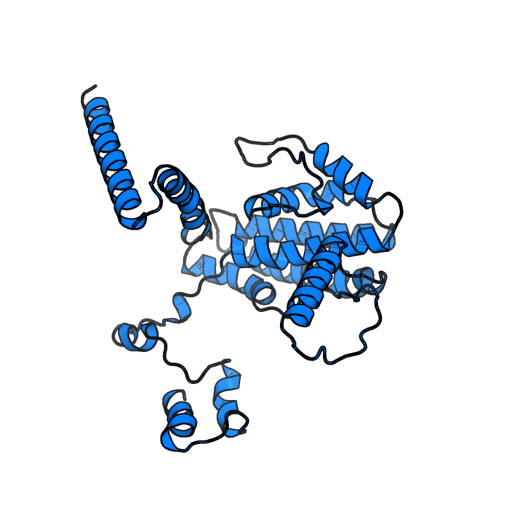M 1819 O O . GLN A 1 225 ? -18.049 -12.874 13.121 1.00 67.44 225 GLN A O 1
ATOM 1824 N N . LYS A 1 226 ? -17.461 -13.290 10.996 1.00 84.00 226 LYS A N 1
ATOM 1825 C CA . LYS A 1 226 ? -16.136 -13.837 11.309 1.00 84.00 226 LYS A CA 1
ATOM 1826 C C . LYS A 1 226 ? -15.197 -12.741 11.823 1.00 84.00 226 LYS A C 1
ATOM 1828 O O . LYS A 1 226 ? -15.051 -11.701 11.180 1.00 84.00 226 LYS A O 1
ATOM 1833 N N . ILE A 1 227 ? -14.523 -13.004 12.944 1.00 89.25 227 ILE A N 1
ATOM 1834 C CA . ILE A 1 227 ? -13.498 -12.117 13.518 1.00 89.25 227 ILE A CA 1
ATOM 1835 C C . ILE A 1 227 ? -12.290 -12.036 12.572 1.00 89.25 227 ILE A C 1
ATOM 1837 O O . ILE A 1 227 ? -11.849 -13.049 12.016 1.00 89.25 227 ILE A O 1
ATOM 1841 N N . LYS A 1 228 ? -11.742 -10.830 12.388 1.00 92.00 228 LYS A N 1
ATOM 1842 C CA . LYS A 1 228 ? -10.640 -10.553 11.459 1.00 92.00 228 LYS A CA 1
ATOM 1843 C C . LYS A 1 228 ? -9.540 -9.710 12.088 1.00 92.00 228 LYS A C 1
ATOM 1845 O O . LYS A 1 228 ? -9.615 -8.488 12.094 1.00 92.00 228 LYS A O 1
ATOM 1850 N N . LYS A 1 229 ? -8.454 -10.371 12.485 1.00 93.00 229 LYS A N 1
ATOM 1851 C CA . LYS A 1 229 ? -7.238 -9.715 12.979 1.00 93.00 229 LYS A CA 1
ATOM 1852 C C . LYS A 1 229 ? -6.383 -9.160 11.833 1.00 93.00 229 LYS A C 1
ATOM 1854 O O . LYS A 1 229 ? -6.418 -9.686 10.717 1.00 93.00 229 LYS A O 1
ATOM 1859 N N . LEU A 1 230 ? -5.611 -8.114 12.121 1.00 92.44 230 LEU A N 1
ATOM 1860 C CA . LEU A 1 230 ? -4.565 -7.614 11.231 1.00 92.44 230 LEU A CA 1
ATOM 1861 C C . LEU A 1 230 ? -3.447 -8.662 11.113 1.00 92.44 230 LEU A C 1
ATOM 1863 O O . LEU A 1 230 ? -2.907 -9.099 12.131 1.00 92.44 230 LEU A O 1
ATOM 1867 N N . ASN A 1 231 ? -3.113 -9.062 9.883 1.00 91.12 231 ASN A N 1
ATOM 1868 C CA . ASN A 1 231 ? -1.995 -9.963 9.611 1.00 91.12 231 ASN A CA 1
ATOM 1869 C C . ASN A 1 231 ? -0.798 -9.166 9.080 1.00 91.12 231 ASN A C 1
ATOM 1871 O O . ASN A 1 231 ? -0.922 -8.520 8.042 1.00 91.12 231 ASN A O 1
ATOM 1875 N N . MET A 1 232 ? 0.333 -9.247 9.780 1.00 89.00 232 MET A N 1
ATOM 1876 C CA . MET A 1 232 ? 1.606 -8.624 9.389 1.00 89.00 232 MET A CA 1
ATOM 1877 C C . MET A 1 232 ? 2.640 -9.660 8.922 1.00 89.00 232 MET A C 1
ATOM 1879 O O . MET A 1 232 ? 3.662 -9.289 8.362 1.00 89.00 232 MET A O 1
ATOM 1883 N N . GLU A 1 233 ? 2.367 -10.955 9.103 1.00 90.50 233 GLU A N 1
ATOM 1884 C CA . GLU A 1 233 ? 3.250 -12.073 8.746 1.00 90.50 233 GLU A CA 1
ATOM 1885 C C . GLU A 1 233 ? 3.093 -12.390 7.253 1.00 90.50 233 GLU A C 1
ATOM 1887 O O . GLU A 1 233 ? 2.599 -13.440 6.841 1.00 90.50 233 GLU A O 1
ATOM 1892 N N . THR A 1 234 ? 3.423 -11.412 6.414 1.00 91.12 234 THR A N 1
ATOM 1893 C CA . THR A 1 234 ? 3.334 -11.539 4.959 1.00 91.12 234 THR A CA 1
ATOM 1894 C C . THR A 1 234 ? 4.629 -11.079 4.326 1.00 91.12 234 THR A C 1
ATOM 1896 O O . THR A 1 234 ? 5.201 -10.081 4.756 1.00 91.12 234 THR A O 1
ATOM 1899 N N . TYR A 1 235 ? 5.054 -11.766 3.262 1.00 91.12 235 TYR A N 1
ATOM 1900 C CA . TYR A 1 235 ? 6.243 -11.389 2.492 1.00 91.12 235 TYR A CA 1
ATOM 1901 C C . TYR A 1 235 ? 6.263 -9.892 2.159 1.00 91.12 235 TYR A C 1
ATOM 1903 O O . TYR A 1 235 ? 7.249 -9.225 2.418 1.00 91.12 235 TYR A O 1
ATOM 1911 N N . LYS A 1 236 ? 5.129 -9.354 1.702 1.00 91.69 236 LYS A N 1
ATOM 1912 C CA . LYS A 1 236 ? 4.987 -7.956 1.270 1.00 91.69 236 LYS A CA 1
ATOM 1913 C C . LYS A 1 236 ? 5.217 -6.928 2.378 1.00 91.69 236 LYS A C 1
ATOM 1915 O O . LYS A 1 236 ? 5.546 -5.787 2.099 1.00 91.69 236 LYS A O 1
ATOM 1920 N N . TYR A 1 237 ? 4.971 -7.310 3.629 1.00 93.38 237 TYR A N 1
ATOM 1921 C CA . TYR A 1 237 ? 5.27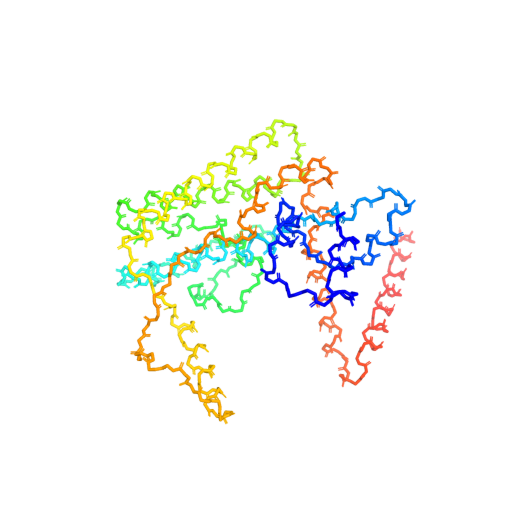8 -6.455 4.773 1.00 93.38 237 TYR A CA 1
ATOM 1922 C C . TYR A 1 237 ? 6.762 -6.544 5.139 1.00 93.38 237 TYR A C 1
ATOM 1924 O O . TYR A 1 237 ? 7.376 -5.545 5.492 1.00 93.38 237 TYR A O 1
ATOM 1932 N N . HIS A 1 238 ? 7.354 -7.732 5.016 1.00 91.25 238 HIS A N 1
ATOM 1933 C CA . HIS A 1 238 ? 8.774 -7.934 5.288 1.00 91.25 238 HIS A CA 1
ATOM 1934 C C . HIS A 1 238 ? 9.686 -7.368 4.191 1.00 91.25 238 HIS A C 1
ATOM 1936 O O . HIS A 1 238 ? 10.789 -6.938 4.509 1.00 91.25 238 HIS A O 1
ATOM 1942 N N . SER A 1 239 ? 9.214 -7.285 2.943 1.00 92.38 239 SER A N 1
ATOM 1943 C CA . SER A 1 239 ? 9.964 -6.700 1.825 1.00 92.38 239 SER A CA 1
ATOM 1944 C C . SER A 1 239 ? 10.105 -5.177 1.903 1.00 92.38 239 SER A C 1
ATOM 1946 O O . SER A 1 239 ? 10.899 -4.600 1.165 1.00 92.38 239 SER A O 1
ATOM 1948 N N . LEU A 1 240 ? 9.411 -4.498 2.828 1.00 94.69 240 LEU A N 1
ATOM 1949 C CA . LEU A 1 240 ? 9.560 -3.048 3.021 1.00 94.69 240 LEU A CA 1
ATOM 1950 C C . LEU A 1 240 ? 11.001 -2.652 3.382 1.00 94.69 240 LEU A C 1
ATOM 1952 O O . LEU A 1 240 ? 11.462 -1.589 2.976 1.00 94.69 240 LEU A O 1
ATOM 1956 N N . GLY A 1 241 ? 11.729 -3.520 4.092 1.00 94.75 241 GLY A N 1
ATOM 1957 C CA . GLY A 1 241 ? 13.144 -3.309 4.415 1.00 94.75 241 GLY A CA 1
ATOM 1958 C C . GLY A 1 241 ? 14.098 -3.483 3.238 1.00 94.75 241 GLY A C 1
ATOM 1959 O O . GLY A 1 241 ? 15.229 -3.011 3.308 1.00 94.75 241 GLY A O 1
ATOM 1960 N N . ASP A 1 242 ? 13.651 -4.100 2.145 1.00 93.81 242 ASP A N 1
ATOM 1961 C CA . ASP A 1 242 ? 14.498 -4.365 0.982 1.00 93.81 242 ASP A CA 1
ATOM 1962 C C . ASP A 1 242 ? 14.576 -3.159 0.033 1.00 93.81 242 ASP A C 1
ATOM 1964 O O . ASP A 1 242 ? 15.467 -3.102 -0.819 1.00 93.81 242 ASP A O 1
ATOM 1968 N N . TYR A 1 243 ? 13.681 -2.172 0.174 1.00 95.44 243 TYR A N 1
ATOM 1969 C CA . TYR A 1 243 ? 13.609 -1.009 -0.718 1.00 95.44 243 TYR A CA 1
ATOM 1970 C C . TYR A 1 243 ? 14.890 -0.166 -0.740 1.00 95.44 243 TYR A C 1
ATOM 1972 O O . TYR A 1 243 ? 15.400 0.048 -1.839 1.00 95.44 243 TYR A O 1
ATOM 1980 N N . PRO A 1 244 ? 15.469 0.284 0.394 1.00 95.44 244 PRO A N 1
ATOM 1981 C CA . PRO A 1 244 ? 16.679 1.110 0.360 1.00 95.44 244 PRO A CA 1
ATOM 1982 C C . PRO A 1 244 ? 17.839 0.418 -0.366 1.00 95.44 244 PRO A C 1
ATOM 1984 O O . PRO A 1 244 ? 18.477 1.003 -1.242 1.00 95.44 244 PRO A O 1
ATOM 1987 N N . ARG A 1 245 ? 18.061 -0.870 -0.068 1.00 94.25 245 ARG A N 1
ATOM 1988 C CA . ARG A 1 245 ? 19.118 -1.665 -0.702 1.00 94.25 245 ARG A CA 1
ATOM 1989 C C . ARG A 1 245 ? 18.853 -1.892 -2.186 1.00 94.25 245 ARG A C 1
ATOM 1991 O O . ARG A 1 245 ? 19.776 -1.823 -2.991 1.00 94.25 245 ARG A O 1
ATOM 1998 N N . THR A 1 246 ? 17.605 -2.159 -2.547 1.00 93.88 246 THR A N 1
ATOM 1999 C CA . THR A 1 246 ? 17.191 -2.316 -3.942 1.00 93.88 246 THR A CA 1
ATOM 2000 C C . THR A 1 246 ? 17.427 -1.031 -4.724 1.00 93.88 246 THR A C 1
ATOM 2002 O O . THR A 1 246 ? 18.001 -1.081 -5.810 1.00 93.88 246 THR A O 1
ATOM 2005 N N . ILE A 1 247 ? 17.035 0.116 -4.164 1.00 95.00 247 ILE A N 1
ATOM 2006 C CA . ILE A 1 247 ? 17.202 1.417 -4.809 1.00 95.00 247 ILE A CA 1
ATOM 2007 C C . ILE A 1 247 ? 18.679 1.723 -5.047 1.00 95.00 247 ILE A C 1
ATOM 2009 O O . ILE A 1 247 ? 19.048 2.207 -6.112 1.00 95.00 247 ILE A O 1
ATOM 2013 N N . GLN A 1 248 ? 19.539 1.371 -4.092 1.00 93.81 248 GLN A N 1
ATOM 2014 C CA . GLN A 1 248 ? 20.982 1.531 -4.242 1.00 93.81 248 GLN A CA 1
ATOM 2015 C C . GLN A 1 248 ? 21.561 0.725 -5.419 1.00 93.81 248 GLN A C 1
ATOM 2017 O O . GLN A 1 248 ? 22.536 1.153 -6.028 1.00 93.81 248 GLN A O 1
ATOM 2022 N N . ILE A 1 249 ? 20.995 -0.447 -5.727 1.00 92.50 249 ILE A N 1
ATOM 2023 C CA . ILE A 1 249 ? 21.519 -1.348 -6.766 1.00 92.50 249 ILE A CA 1
ATOM 2024 C C . ILE A 1 249 ? 20.907 -1.048 -8.140 1.00 92.50 249 ILE A C 1
ATOM 2026 O O . ILE A 1 249 ? 21.620 -1.074 -9.140 1.00 92.50 249 ILE A O 1
ATOM 2030 N N . TYR A 1 250 ? 19.596 -0.802 -8.201 1.00 91.69 250 TYR A N 1
ATOM 2031 C CA . TYR A 1 250 ? 18.836 -0.735 -9.458 1.00 91.69 250 TYR A CA 1
ATOM 2032 C C . TYR A 1 250 ? 18.294 0.658 -9.788 1.00 91.69 250 TYR A C 1
ATOM 2034 O O . TYR A 1 250 ? 17.657 0.828 -10.826 1.00 91.69 250 TYR A O 1
ATOM 2042 N N . GLY A 1 251 ? 18.528 1.644 -8.924 1.00 92.94 251 GLY A N 1
ATOM 2043 C CA . GLY A 1 251 ? 17.960 2.980 -9.049 1.00 92.94 251 GLY A CA 1
ATOM 2044 C C . GLY A 1 251 ? 16.580 3.110 -8.405 1.00 92.94 251 GLY A C 1
ATOM 2045 O O . GLY A 1 251 ? 16.064 2.210 -7.745 1.00 92.94 251 GLY A O 1
ATOM 2046 N N . THR A 1 252 ? 15.981 4.278 -8.574 1.00 94.06 252 THR A N 1
ATOM 2047 C CA . THR A 1 252 ? 14.700 4.673 -7.975 1.00 94.06 252 THR A CA 1
ATOM 2048 C C . THR A 1 252 ? 13.524 3.828 -8.487 1.00 94.06 252 THR A C 1
ATOM 2050 O O . THR A 1 252 ? 13.606 3.199 -9.547 1.00 94.06 252 THR A O 1
ATOM 2053 N N . THR A 1 253 ? 12.433 3.757 -7.713 1.00 91.88 253 THR A N 1
ATOM 2054 C CA . THR A 1 253 ? 11.321 2.808 -7.948 1.00 91.88 253 THR A CA 1
ATOM 2055 C C . THR A 1 253 ? 10.571 3.030 -9.264 1.00 91.88 253 THR A C 1
ATOM 2057 O O . THR A 1 253 ? 9.964 2.100 -9.798 1.00 91.88 253 THR A O 1
ATOM 2060 N N . ASP A 1 254 ? 10.641 4.231 -9.829 1.00 87.94 254 ASP A N 1
ATOM 2061 C CA . ASP A 1 254 ? 10.108 4.588 -11.143 1.00 87.94 254 ASP A CA 1
ATOM 2062 C C . ASP A 1 254 ? 10.801 3.849 -12.299 1.00 87.94 254 ASP A C 1
ATOM 2064 O O . ASP A 1 254 ? 10.155 3.596 -13.316 1.00 87.94 254 ASP A O 1
ATOM 2068 N N . ASN A 1 255 ? 12.049 3.395 -12.128 1.00 87.62 255 ASN A N 1
ATOM 2069 C CA . ASN A 1 255 ? 12.786 2.674 -13.175 1.00 87.62 255 ASN A CA 1
ATOM 2070 C C . ASN A 1 255 ? 12.247 1.262 -13.442 1.00 87.62 255 ASN A C 1
ATOM 2072 O O . ASN A 1 255 ? 12.388 0.736 -14.545 1.00 87.62 255 ASN A O 1
ATOM 2076 N N . TYR A 1 256 ? 11.643 0.624 -12.438 1.00 86.75 256 TYR A N 1
ATOM 2077 C CA . TYR A 1 256 ? 11.201 -0.775 -12.509 1.00 86.75 256 TYR A CA 1
ATOM 2078 C C . TYR A 1 256 ? 9.753 -0.980 -12.050 1.00 86.75 256 TYR A C 1
ATOM 2080 O O . TYR A 1 256 ? 9.299 -2.114 -11.880 1.00 86.75 256 TYR A O 1
ATOM 2088 N N . THR A 1 257 ? 8.994 0.100 -11.859 1.00 84.44 257 THR A N 1
ATOM 2089 C CA . THR A 1 257 ? 7.587 0.004 -11.470 1.00 84.44 257 THR A CA 1
ATOM 2090 C C . THR A 1 257 ? 6.750 -0.672 -12.555 1.00 84.44 257 THR A C 1
ATOM 2092 O O . THR A 1 257 ? 6.746 -0.290 -13.728 1.00 84.44 257 THR A O 1
ATOM 2095 N N . THR A 1 258 ? 5.922 -1.644 -12.164 1.00 84.56 258 THR A N 1
ATOM 2096 C CA . THR A 1 258 ? 4.965 -2.258 -13.100 1.00 84.56 258 THR A CA 1
ATOM 2097 C C . THR A 1 258 ? 3.769 -1.351 -13.406 1.00 84.56 258 THR A C 1
ATOM 2099 O O . THR A 1 258 ? 2.908 -1.701 -14.224 1.00 84.56 258 THR A O 1
ATOM 2102 N N . GLN A 1 259 ? 3.697 -0.164 -12.787 1.00 81.38 259 GLN A N 1
ATOM 2103 C CA . GLN A 1 259 ? 2.661 0.827 -13.063 1.00 81.38 259 GLN A CA 1
ATOM 2104 C C . GLN A 1 259 ? 2.649 1.233 -14.542 1.00 81.38 259 GLN A C 1
ATOM 2106 O O . GLN A 1 259 ? 1.563 1.348 -15.114 1.00 81.38 259 GLN A O 1
ATOM 2111 N N . VAL A 1 260 ? 3.819 1.353 -15.181 1.00 80.06 260 VAL A N 1
ATOM 2112 C CA . VAL A 1 260 ? 3.946 1.664 -16.617 1.00 80.06 260 VAL A CA 1
ATOM 2113 C C . VAL A 1 260 ? 3.234 0.605 -17.463 1.00 80.06 260 VAL A C 1
ATOM 2115 O O . VAL A 1 260 ? 2.320 0.920 -18.227 1.00 80.06 260 VAL A O 1
ATOM 2118 N N . GLY A 1 261 ? 3.546 -0.677 -17.245 1.00 79.38 261 GLY A N 1
ATOM 2119 C CA . GLY A 1 261 ? 2.881 -1.779 -17.950 1.00 79.38 261 GLY A CA 1
ATOM 2120 C C . GLY A 1 261 ? 1.370 -1.821 -17.691 1.00 79.38 261 GLY A C 1
ATOM 2121 O O . GLY A 1 261 ? 0.567 -2.046 -18.599 1.00 79.38 261 GLY A O 1
ATOM 2122 N N . LYS A 1 262 ? 0.938 -1.521 -16.463 1.00 79.81 262 LYS A N 1
ATOM 2123 C CA . LYS A 1 262 ? -0.489 -1.467 -16.112 1.00 79.81 262 LYS A CA 1
ATOM 2124 C C . LYS A 1 262 ? -1.228 -0.302 -16.776 1.00 79.81 262 LYS A C 1
ATOM 2126 O O . LYS A 1 262 ? -2.429 -0.424 -17.038 1.00 79.81 262 LYS A O 1
ATOM 2131 N N . LEU A 1 263 ? -0.554 0.815 -17.047 1.00 82.50 263 LEU A N 1
ATOM 2132 C CA . LEU A 1 263 ? -1.125 1.927 -17.806 1.00 82.50 263 LEU A CA 1
ATOM 2133 C C . LEU A 1 263 ? -1.308 1.553 -19.282 1.00 82.50 263 LEU A C 1
ATOM 2135 O O . LEU A 1 263 ? -2.377 1.833 -19.829 1.00 82.50 263 LEU A O 1
ATOM 2139 N N . GLU A 1 264 ? -0.375 0.808 -19.880 1.00 82.25 264 GLU A N 1
ATOM 2140 C CA . GLU A 1 264 ? -0.503 0.314 -21.262 1.00 82.25 264 GLU A CA 1
ATOM 2141 C C . GLU A 1 264 ? -1.701 -0.623 -21.462 1.00 82.25 264 GLU A C 1
ATOM 2143 O O . GLU A 1 264 ? -2.354 -0.614 -22.512 1.00 82.25 264 GLU A O 1
ATOM 2148 N N . HIS A 1 265 ? -2.118 -1.352 -20.421 1.00 81.88 265 HIS A N 1
ATOM 2149 C CA . HIS A 1 265 ? -3.357 -2.134 -20.483 1.00 81.88 265 HIS A CA 1
ATOM 2150 C C . HIS A 1 265 ? -4.588 -1.266 -20.807 1.00 81.88 265 HIS A C 1
ATOM 2152 O O . HIS A 1 265 ? -5.574 -1.788 -21.331 1.00 81.88 265 HIS A O 1
ATOM 2158 N N . ARG A 1 266 ? -4.575 0.048 -20.522 1.00 84.44 266 ARG A N 1
ATOM 2159 C CA . ARG A 1 266 ? -5.659 0.962 -20.926 1.00 84.44 266 ARG A CA 1
ATOM 2160 C C . ARG A 1 266 ? -5.742 1.073 -22.447 1.00 84.44 266 ARG A C 1
ATOM 2162 O O . ARG A 1 266 ? -6.847 1.028 -22.984 1.00 84.44 266 ARG A O 1
ATOM 2169 N N . ARG A 1 267 ? -4.602 1.184 -23.131 1.00 85.88 267 ARG A N 1
ATOM 2170 C CA . ARG A 1 267 ? -4.517 1.271 -24.595 1.00 85.88 267 ARG A CA 1
ATOM 2171 C C . ARG A 1 267 ? -4.976 -0.034 -25.241 1.00 85.88 267 ARG A C 1
ATOM 2173 O O . ARG A 1 267 ? -5.878 -0.017 -26.074 1.00 85.88 267 ARG A O 1
ATOM 2180 N N . VAL A 1 268 ? -4.485 -1.173 -24.749 1.00 86.19 268 VAL A N 1
ATOM 2181 C CA . VAL A 1 268 ? -4.915 -2.506 -25.215 1.00 86.19 268 VAL A CA 1
ATOM 2182 C C . VAL A 1 268 ? -6.423 -2.712 -25.032 1.00 86.19 268 VAL A C 1
ATOM 2184 O O . VAL A 1 268 ? -7.096 -3.194 -25.941 1.00 86.19 268 VAL A O 1
ATOM 2187 N N . LYS A 1 269 ? -6.997 -2.291 -23.896 1.00 87.38 269 LYS A N 1
ATOM 2188 C CA . LYS A 1 269 ? -8.451 -2.365 -23.662 1.00 87.38 269 LYS A CA 1
ATOM 2189 C C . LYS A 1 269 ? -9.260 -1.469 -24.603 1.00 87.38 269 LYS A C 1
ATOM 2191 O O . LYS A 1 269 ? -10.338 -1.882 -25.024 1.00 87.38 269 LYS A O 1
ATOM 2196 N N . ARG A 1 270 ? -8.755 -0.276 -24.953 1.00 88.44 270 ARG A N 1
ATOM 2197 C CA . ARG A 1 270 ? -9.389 0.590 -25.966 1.00 88.44 270 ARG A CA 1
ATOM 2198 C C . ARG A 1 270 ? -9.414 -0.088 -27.333 1.00 88.44 270 ARG A C 1
ATOM 2200 O O . ARG A 1 270 ? -10.443 -0.038 -27.996 1.00 88.44 270 ARG A O 1
ATOM 2207 N N . PHE A 1 271 ? -8.330 -0.754 -27.730 1.00 90.19 271 PHE A N 1
ATOM 2208 C CA . PHE A 1 271 ? -8.313 -1.526 -28.973 1.00 90.19 271 PHE A CA 1
ATOM 2209 C C . PHE A 1 271 ? -9.257 -2.713 -28.927 1.00 90.19 271 PHE A C 1
ATOM 2211 O O . PHE A 1 271 ? -10.036 -2.889 -29.852 1.00 90.19 271 PHE A O 1
ATOM 2218 N N . TYR A 1 272 ? -9.247 -3.478 -27.834 1.00 90.12 272 TYR A N 1
ATOM 2219 C CA . TYR A 1 272 ? -10.139 -4.622 -27.666 1.00 90.12 272 TYR A CA 1
ATOM 2220 C C . TYR A 1 272 ? -11.615 -4.243 -27.864 1.00 90.12 272 TYR A C 1
ATOM 2222 O O . TYR A 1 272 ? -12.338 -4.955 -28.558 1.00 90.12 272 TYR A O 1
ATOM 2230 N N . ALA A 1 273 ? -12.045 -3.093 -27.330 1.00 91.69 273 ALA A N 1
ATOM 2231 C CA . ALA A 1 273 ? -13.405 -2.578 -27.508 1.00 91.69 273 ALA A CA 1
ATOM 2232 C C . ALA A 1 273 ? -13.776 -2.281 -28.976 1.00 91.69 273 ALA A C 1
ATOM 2234 O O . ALA A 1 273 ? -14.958 -2.273 -29.301 1.00 91.69 273 ALA A O 1
ATOM 2235 N N . ARG A 1 274 ? -12.783 -2.057 -29.848 1.00 89.00 274 ARG A N 1
ATOM 2236 C CA . ARG A 1 274 ? -12.946 -1.806 -31.291 1.00 89.00 274 ARG A CA 1
ATOM 2237 C C . ARG A 1 274 ? -12.823 -3.070 -32.149 1.00 89.00 274 ARG A C 1
ATOM 2239 O O . ARG A 1 274 ? -12.989 -2.992 -33.359 1.00 89.00 274 ARG A O 1
ATOM 2246 N N . THR A 1 275 ? -12.532 -4.222 -31.544 1.00 91.38 275 THR A N 1
ATOM 2247 C CA . THR A 1 275 ? -12.470 -5.505 -32.258 1.00 91.38 275 THR A CA 1
ATOM 2248 C C . THR A 1 275 ? -13.837 -6.179 -32.318 1.00 91.38 275 THR A C 1
ATOM 2250 O O . THR A 1 275 ? -14.680 -5.981 -31.443 1.00 91.38 275 THR A O 1
ATOM 2253 N N . ASN A 1 276 ? -14.023 -7.086 -33.277 1.00 93.12 276 ASN A N 1
ATOM 2254 C CA . ASN A 1 276 ? -15.202 -7.963 -33.321 1.00 93.12 276 ASN A CA 1
ATOM 2255 C C . ASN A 1 276 ? -15.149 -9.124 -32.294 1.00 93.12 276 ASN A C 1
ATOM 2257 O O . ASN A 1 276 ? -15.993 -10.015 -32.326 1.00 93.12 276 ASN A O 1
ATOM 2261 N N . LYS A 1 277 ? -14.148 -9.139 -31.396 1.00 90.31 277 LYS A N 1
ATOM 2262 C CA . LYS A 1 277 ? -13.888 -10.164 -30.363 1.00 90.31 277 LYS A CA 1
ATOM 2263 C C . LYS A 1 277 ? -13.552 -11.577 -30.877 1.00 90.31 277 LYS A C 1
ATOM 2265 O O . LYS A 1 277 ? -13.330 -12.469 -30.063 1.00 90.31 277 LYS A O 1
ATOM 2270 N N . ILE A 1 278 ? -13.406 -11.783 -32.186 1.00 90.19 278 ILE A N 1
ATOM 2271 C CA . ILE A 1 278 ? -12.968 -13.049 -32.799 1.00 90.19 278 ILE A CA 1
ATOM 2272 C C . ILE A 1 278 ? -11.489 -12.939 -33.168 1.00 90.19 278 ILE A C 1
ATOM 2274 O O . ILE A 1 278 ? -11.109 -12.065 -33.938 1.00 90.19 278 ILE A O 1
ATOM 2278 N N . LYS A 1 279 ? -10.622 -13.814 -32.636 1.00 88.12 279 LYS A N 1
ATOM 2279 C CA . LYS A 1 279 ? -9.156 -13.720 -32.850 1.00 88.12 279 LYS A CA 1
ATOM 2280 C C . LYS A 1 279 ? -8.627 -12.290 -32.597 1.00 88.12 279 LYS A C 1
ATOM 2282 O O . LYS A 1 279 ? -7.796 -11.762 -33.335 1.00 88.12 279 LYS A O 1
ATOM 2287 N N . PHE A 1 280 ? -9.135 -11.654 -31.539 1.00 88.75 280 PHE A N 1
ATOM 2288 C CA . PHE A 1 280 ? -8.941 -10.230 -31.242 1.00 88.75 280 PHE A CA 1
ATOM 2289 C C . PHE A 1 280 ? -7.470 -9.815 -31.092 1.00 88.75 280 PHE A C 1
ATOM 2291 O O . PHE A 1 280 ? -7.146 -8.659 -31.340 1.00 88.75 280 PHE A O 1
ATOM 2298 N N . ALA A 1 281 ? -6.570 -10.735 -30.729 1.00 90.81 281 ALA A N 1
ATOM 2299 C CA . ALA A 1 281 ? -5.141 -10.450 -30.609 1.00 90.81 281 ALA A CA 1
ATOM 2300 C C . ALA A 1 281 ? -4.545 -9.902 -31.919 1.00 90.81 281 ALA A C 1
ATOM 2302 O O . ALA A 1 281 ? -3.837 -8.897 -31.897 1.00 90.81 281 ALA A O 1
ATOM 2303 N N . PHE A 1 282 ? -4.901 -10.497 -33.064 1.00 91.81 282 PHE A N 1
ATOM 2304 C CA . PHE A 1 282 ? -4.429 -10.040 -34.374 1.00 91.81 282 PHE A CA 1
ATOM 2305 C C . PHE A 1 282 ? -4.994 -8.660 -34.736 1.00 91.81 282 PHE A C 1
ATOM 2307 O O . PHE A 1 282 ? -4.283 -7.796 -35.241 1.00 91.81 282 PHE A O 1
ATOM 2314 N N . GLN A 1 283 ? -6.267 -8.416 -34.421 1.00 90.94 283 GLN A N 1
ATOM 2315 C CA . GLN A 1 283 ? -6.899 -7.116 -34.658 1.00 90.94 283 GLN A CA 1
ATOM 2316 C C . GLN A 1 283 ? -6.274 -6.010 -33.804 1.00 90.94 283 GLN A C 1
ATOM 2318 O O . GLN A 1 283 ? -6.032 -4.916 -34.303 1.00 90.94 283 GLN A O 1
ATOM 2323 N N . ILE A 1 284 ? -5.960 -6.296 -32.536 1.00 92.31 284 ILE A N 1
ATOM 2324 C CA . ILE A 1 284 ? -5.244 -5.354 -31.667 1.00 92.31 284 ILE A CA 1
ATOM 2325 C C . ILE A 1 284 ? -3.861 -5.044 -32.245 1.00 92.31 284 ILE A C 1
ATOM 2327 O O . ILE A 1 284 ? -3.502 -3.871 -32.318 1.00 92.31 284 ILE A O 1
ATOM 2331 N N . ALA A 1 285 ? -3.115 -6.057 -32.701 1.00 92.00 285 ALA A N 1
ATOM 2332 C CA . ALA A 1 285 ? -1.809 -5.852 -33.329 1.00 92.00 285 ALA A CA 1
ATOM 2333 C C . ALA A 1 285 ? -1.910 -4.960 -34.581 1.00 92.00 285 ALA A C 1
ATOM 2335 O O . ALA A 1 285 ? -1.122 -4.029 -34.746 1.00 92.00 285 ALA A O 1
ATOM 2336 N N . ARG A 1 286 ? -2.935 -5.166 -35.419 1.00 91.31 286 ARG A N 1
ATOM 2337 C CA . ARG A 1 286 ? -3.201 -4.315 -36.588 1.00 91.31 286 ARG A CA 1
ATOM 2338 C C . ARG A 1 286 ? -3.556 -2.878 -36.196 1.00 91.31 286 ARG A C 1
ATOM 2340 O O . ARG A 1 286 ? -3.052 -1.939 -36.805 1.00 91.31 286 ARG A O 1
ATOM 2347 N N . HIS A 1 287 ? -4.370 -2.683 -35.157 1.00 91.06 287 HIS A N 1
ATOM 2348 C CA . HIS A 1 287 ? -4.661 -1.345 -34.634 1.00 91.06 287 HIS A CA 1
ATOM 2349 C C . HIS A 1 287 ? -3.409 -0.640 -34.097 1.00 91.06 287 HIS A C 1
ATOM 2351 O O . HIS A 1 287 ? -3.241 0.553 -34.343 1.00 91.06 287 HIS A O 1
ATOM 2357 N N . GLN A 1 288 ? -2.521 -1.365 -33.408 1.00 91.31 288 GLN A N 1
ATOM 2358 C CA . GLN A 1 288 ? -1.234 -0.831 -32.957 1.00 91.31 288 GLN A CA 1
ATOM 2359 C C . GLN A 1 288 ? -0.348 -0.413 -34.135 1.00 91.31 288 GLN A C 1
ATOM 2361 O O . GLN A 1 288 ? 0.206 0.684 -34.101 1.00 91.31 288 GLN A O 1
ATOM 2366 N N . GLN A 1 289 ? -0.255 -1.236 -35.187 1.00 91.69 289 GLN A N 1
ATOM 2367 C CA . GLN A 1 289 ? 0.475 -0.880 -36.408 1.00 91.69 289 GLN A CA 1
ATOM 2368 C C . GLN A 1 289 ? -0.095 0.372 -37.076 1.00 91.69 289 GLN A C 1
ATOM 2370 O O . GLN A 1 289 ? 0.660 1.283 -37.402 1.00 91.69 289 GLN A O 1
ATOM 2375 N N . HIS A 1 290 ? -1.416 0.449 -37.252 1.00 91.69 290 HIS A N 1
ATOM 2376 C CA . HIS A 1 290 ? -2.047 1.620 -37.862 1.00 91.69 290 HIS A CA 1
ATOM 2377 C C . HIS A 1 290 ? -1.779 2.898 -37.050 1.00 91.69 290 HIS A C 1
ATOM 2379 O O . HIS A 1 290 ? -1.440 3.926 -37.629 1.00 91.69 290 HIS A O 1
ATOM 2385 N N . GLU A 1 291 ? -1.879 2.842 -35.716 1.00 90.75 291 GLU A N 1
ATOM 2386 C CA . GLU A 1 291 ? -1.562 3.997 -34.864 1.00 90.75 291 GLU A CA 1
ATOM 2387 C C . GLU A 1 291 ? -0.086 4.407 -34.993 1.00 90.75 291 GLU A C 1
ATOM 2389 O O . GLU A 1 291 ? 0.206 5.597 -35.100 1.00 90.75 291 GLU A O 1
ATOM 2394 N N . ALA A 1 292 ? 0.840 3.443 -35.052 1.00 91.81 292 ALA A N 1
ATOM 2395 C CA . ALA A 1 292 ? 2.265 3.718 -35.238 1.00 91.81 292 ALA A CA 1
ATOM 2396 C C . ALA A 1 292 ? 2.565 4.379 -36.596 1.00 91.81 292 ALA A C 1
ATOM 2398 O O . ALA A 1 292 ? 3.357 5.321 -36.658 1.00 91.81 292 ALA A O 1
ATOM 2399 N N . ILE A 1 293 ? 1.904 3.936 -37.673 1.00 94.56 293 ILE A N 1
ATOM 2400 C CA . ILE A 1 293 ? 2.027 4.548 -39.006 1.00 94.56 293 ILE A CA 1
ATOM 2401 C C . ILE A 1 293 ? 1.550 6.001 -38.961 1.00 94.56 293 ILE A C 1
ATOM 2403 O O . ILE A 1 293 ? 2.291 6.888 -39.380 1.00 94.56 293 ILE A O 1
ATOM 2407 N N . ILE A 1 294 ? 0.371 6.266 -38.391 1.00 94.25 294 ILE A N 1
ATOM 2408 C CA . ILE A 1 294 ? -0.176 7.627 -38.271 1.00 94.25 294 ILE A CA 1
ATOM 2409 C C . ILE A 1 294 ? 0.769 8.529 -37.462 1.00 94.25 294 ILE A C 1
ATOM 2411 O O . ILE A 1 294 ? 1.070 9.642 -37.886 1.00 94.25 294 ILE A O 1
ATOM 2415 N N . GLN A 1 295 ? 1.304 8.044 -36.337 1.00 93.25 295 GLN A N 1
ATOM 2416 C CA . GLN A 1 295 ? 2.284 8.796 -35.542 1.00 93.25 295 GLN A CA 1
ATOM 2417 C C . GLN A 1 295 ? 3.583 9.075 -36.315 1.00 93.25 295 GLN A C 1
ATOM 2419 O O . GLN A 1 295 ? 4.171 10.142 -36.158 1.00 93.25 295 GLN A O 1
ATOM 2424 N N . SER A 1 296 ? 4.035 8.146 -37.165 1.00 93.00 296 SER A N 1
ATOM 2425 C CA . SER A 1 296 ? 5.211 8.359 -38.021 1.00 93.00 296 SER A CA 1
ATOM 2426 C C . SER A 1 296 ? 4.989 9.427 -39.093 1.00 93.00 296 SER A C 1
ATOM 2428 O O . SER A 1 296 ? 5.930 10.124 -39.453 1.00 93.00 296 SER A O 1
ATOM 2430 N N . ILE A 1 297 ? 3.768 9.535 -39.624 1.00 94.44 297 ILE A N 1
ATOM 2431 C CA . ILE A 1 297 ? 3.405 10.561 -40.607 1.00 94.44 297 ILE A CA 1
ATOM 2432 C C . ILE A 1 297 ? 3.374 11.916 -39.906 1.00 94.44 297 ILE A C 1
ATOM 2434 O O . ILE A 1 297 ? 4.047 12.839 -40.345 1.00 94.44 297 ILE A O 1
ATOM 2438 N N . LYS A 1 298 ? 2.701 11.989 -38.751 1.00 94.44 298 LYS A N 1
ATOM 2439 C CA . LYS A 1 298 ? 2.605 13.213 -37.953 1.00 94.44 298 LYS A CA 1
ATOM 2440 C C . LYS A 1 298 ? 3.977 13.786 -37.573 1.00 94.44 298 LYS A C 1
ATOM 2442 O O . LYS A 1 298 ? 4.191 14.978 -37.731 1.00 94.44 298 LYS A O 1
ATOM 2447 N N . ARG A 1 299 ? 4.920 12.941 -37.132 1.00 93.31 299 ARG A N 1
ATOM 2448 C CA . ARG A 1 299 ? 6.293 13.386 -36.819 1.00 93.31 299 ARG A CA 1
ATOM 2449 C C . ARG A 1 299 ? 7.022 13.954 -38.036 1.00 93.31 299 ARG A C 1
ATOM 2451 O O . ARG A 1 299 ? 7.655 14.990 -37.921 1.00 93.31 299 ARG A O 1
ATOM 2458 N N . ARG A 1 300 ? 6.885 13.316 -39.203 1.00 92.06 300 ARG A N 1
ATOM 2459 C CA . ARG A 1 300 ? 7.493 13.810 -40.450 1.00 92.06 300 ARG A CA 1
ATOM 2460 C C . ARG A 1 300 ? 6.925 15.164 -40.872 1.00 92.06 300 ARG A C 1
ATOM 2462 O O . ARG A 1 300 ? 7.672 16.009 -41.347 1.00 92.06 300 ARG A O 1
ATOM 2469 N N . GLU A 1 301 ? 5.621 15.375 -40.696 1.00 91.81 301 GLU A N 1
ATOM 2470 C CA . GLU A 1 301 ? 4.983 16.672 -40.958 1.00 91.81 301 GLU A CA 1
ATOM 2471 C C . GLU A 1 301 ? 5.442 17.760 -39.976 1.00 91.81 301 GLU A C 1
ATOM 2473 O O . GLU A 1 301 ? 5.612 18.903 -40.386 1.00 91.81 301 GLU A O 1
ATOM 2478 N N . GLU A 1 302 ? 5.654 17.416 -38.702 1.00 92.06 302 GLU A N 1
ATOM 2479 C CA . GLU A 1 302 ? 6.190 18.332 -37.682 1.00 92.06 302 GLU A CA 1
ATOM 2480 C C . GLU A 1 302 ? 7.660 18.696 -37.945 1.00 92.06 302 GLU A C 1
ATOM 2482 O O . GLU A 1 302 ? 8.024 19.849 -37.769 1.00 92.06 302 GLU A O 1
ATOM 2487 N N . GLU A 1 303 ? 8.483 17.751 -38.406 1.00 88.44 303 GLU A N 1
ATOM 2488 C CA . GLU A 1 303 ? 9.890 17.980 -38.784 1.00 88.44 303 GLU A CA 1
ATOM 2489 C C . GLU A 1 303 ? 10.046 18.774 -40.094 1.00 88.44 303 GLU A C 1
ATOM 2491 O O . GLU A 1 303 ? 11.099 19.354 -40.343 1.00 88.44 303 GLU A O 1
ATOM 2496 N N . SER A 1 304 ? 9.012 18.785 -40.942 1.00 83.44 304 SER A N 1
ATOM 2497 C CA . SER A 1 304 ? 8.998 19.517 -42.219 1.00 83.44 304 SER A CA 1
ATOM 2498 C C . SER A 1 304 ? 8.463 20.954 -42.094 1.00 83.44 304 SER A C 1
ATOM 2500 O O . SER A 1 304 ? 8.348 21.639 -43.112 1.00 83.44 304 SER A O 1
ATOM 2502 N N . ARG A 1 305 ? 8.083 21.392 -40.886 1.00 69.44 305 ARG A N 1
ATOM 2503 C CA . ARG A 1 305 ? 7.609 22.749 -40.565 1.00 69.44 305 ARG A CA 1
ATOM 2504 C C . ARG A 1 305 ? 8.664 23.525 -39.791 1.00 69.44 305 ARG A C 1
ATOM 2506 O O . ARG A 1 305 ? 8.725 24.750 -40.024 1.00 69.44 305 ARG A O 1
#

Organism: NCBI:txid139825

pLDDT: mean 88.6, std 9.44, range [40.19, 97.94]

Foldseek 3Di:
DLVVVCCCVPVVPDDPPDPVCVVCVVVVDDSDDDPCCVPCVVVVDDPVLVDFDACLVLQQVPVLVLVVLQVLLLLVLVDDCLQVLLQVVLQVDDDDDDPQADHSPDRVSVVPPDDSSNSVNCLVRVLVSQQPSDPPVLNVLVNQLSVLSVVLSVLLQDQDDDPVSLVVNLVSLVSNVVSVVVCQVPVQVVGQGFDDPVRLVVVVVVVVVCVVVVNPPPDPDDPDTHGDGRDCPDPSNVCSNVRSVSCVVQNHSVNPHCVVVVVVVVVLVVQLVVDPVDVSVVSSVVVVVVVVVVVVVVVVVVVVD

Radius of gyration: 24.68 Å; chains: 1; bounding box: 53×65×66 Å